Protein AF-A0A819DL14-F1 (afdb_monomer_lite)

Organism: NCBI:txid392030

pLDDT: mean 75.18, std 25.09, range [24.92, 97.88]

Foldseek 3Di:
DKKWFDDKFFWKKKKFKDFDPDDPPVPDDDDDDDDDDDDDDDDDDDDDDDDDDDDDDDDDDDDPDDDDDDDDDDPDPPPDVDDLADVVQLVPDPRNVQRVQVVVVLPADPLQFDQVPKAAQECSSNNPPHDQWDAALNDIAGDAHNMIITGTDDDPVVCVVLVLRHHWDKWKAFAESVQVRQCSVVSDDAWQQDADPVRDGRHDDPPDDPPRRTGMTGSYVLQNQPCVRWPWDWDQGPVRGIITMTMMTIMTGHPPRIDDDADDPPCPPNARDPPDGRD

Secondary structure (DSSP, 8-state):
-EEEESSEEEEEEEEEEEE-S----TT------------------------------PPP------------------TTS--SS-HHHHHT-HHHHHHHHHHHHTT--GGGB-GGG-EE-STTTS-TTS-SEEEETTEEEE--TT-EEEEBP--HHHHHHTTHHHHSEEEEEE--HHHHHHHHHHT--PPTTPBPTTS-B-PPPTTSPTT---EEEBS-HHHHTSTTTS--EEEE-TTS-EEEEEEEEEEEE-TTSEEEE--SS--TT--SSSSS---

Sequence (279 aa):
MLYKCIICKAVKFFAQTSPTESGYCVKCQRVRSFLPDTSSASSARRTTEKSDTFEDKKLHPSNMERIRGKLGPAASSTNNIARVSNTSTLQNCDYFKLCLEFMLSVGYSKRLFNRKHNRCYCQQCYPARCKDVFIEGGTKYVIPRGWVRFGLYIDDAQAEVERIWNKWVVSYHGTSPPSAKSIIEHHQFLLPGDQCMGGHVIRIRDGHIPNKFQVYTSPTIVYSGDDIYTPAIPFRSKSGRSYKAKVALQCRQQPETFKVQAETIGAGSRRICPIIPNN

Radius of gyration: 22.01 Å; chains: 1; bounding box: 60×52×72 Å

Structure (mmCIF, N/CA/C/O backbone):
data_AF-A0A819DL14-F1
#
_entry.id   AF-A0A819DL14-F1
#
loop_
_atom_site.group_PDB
_atom_site.id
_atom_site.type_symbol
_atom_site.label_atom_id
_atom_site.label_alt_id
_atom_site.label_comp_id
_atom_site.label_asym_id
_atom_site.label_entity_id
_atom_site.label_seq_id
_atom_site.pdbx_PDB_ins_code
_atom_site.Cartn_x
_atom_site.Cartn_y
_atom_site.Cartn_z
_atom_site.occupancy
_atom_site.B_iso_or_equiv
_atom_site.auth_seq_id
_atom_site.auth_comp_id
_atom_site.auth_asym_id
_atom_site.auth_atom_id
_atom_site.pdbx_PDB_model_num
ATOM 1 N N . MET A 1 1 ? 11.945 -11.407 -0.877 1.00 75.50 1 MET A N 1
ATOM 2 C CA . MET A 1 1 ? 12.219 -10.784 -2.182 1.00 75.50 1 MET A CA 1
ATOM 3 C C . MET A 1 1 ? 11.814 -9.316 -2.172 1.00 75.50 1 MET A C 1
ATOM 5 O O . MET A 1 1 ? 10.707 -8.993 -1.721 1.00 75.50 1 MET A O 1
ATOM 9 N N . LEU A 1 2 ? 12.693 -8.450 -2.674 1.00 72.75 2 LEU A N 1
ATOM 10 C CA . LEU A 1 2 ? 12.471 -7.012 -2.820 1.00 72.75 2 LEU A CA 1
ATOM 11 C C . LEU A 1 2 ? 12.673 -6.573 -4.271 1.00 72.75 2 LEU A C 1
ATOM 13 O O . LEU A 1 2 ? 13.582 -7.049 -4.948 1.00 72.75 2 LEU A O 1
ATOM 17 N N . TYR A 1 3 ? 11.870 -5.613 -4.715 1.00 73.94 3 TYR A N 1
ATOM 18 C CA . TYR A 1 3 ? 12.065 -4.891 -5.963 1.00 73.94 3 TYR A CA 1
ATOM 19 C C . TYR A 1 3 ? 12.580 -3.498 -5.667 1.00 73.94 3 TYR A C 1
ATOM 21 O O . TYR A 1 3 ? 12.050 -2.781 -4.819 1.00 73.94 3 TYR A O 1
ATOM 29 N N . LYS A 1 4 ? 13.616 -3.123 -6.398 1.00 69.69 4 LYS A N 1
ATOM 30 C CA . LYS A 1 4 ? 14.306 -1.850 -6.286 1.00 69.69 4 LYS A CA 1
ATOM 31 C C . LYS A 1 4 ? 14.074 -1.076 -7.573 1.00 69.69 4 LYS A C 1
ATOM 33 O O . LYS A 1 4 ? 14.549 -1.512 -8.616 1.00 69.69 4 LYS A O 1
ATOM 38 N N . CYS A 1 5 ? 13.282 -0.008 -7.502 1.00 71.69 5 CYS A N 1
ATOM 39 C CA . CYS A 1 5 ? 12.575 0.551 -8.653 1.00 71.69 5 CYS A CA 1
ATOM 40 C C . CYS A 1 5 ? 12.777 2.055 -8.819 1.00 71.69 5 CYS A C 1
ATOM 42 O O . CYS A 1 5 ? 12.909 2.781 -7.830 1.00 71.69 5 CYS A O 1
ATOM 44 N N . ILE A 1 6 ? 12.734 2.492 -10.079 1.00 57.03 6 ILE A N 1
ATOM 45 C CA . ILE A 1 6 ? 12.842 3.898 -10.484 1.00 57.03 6 ILE A CA 1
ATOM 46 C C . ILE A 1 6 ? 11.465 4.461 -10.875 1.00 57.03 6 ILE A C 1
ATOM 48 O O . ILE A 1 6 ? 11.147 5.580 -10.492 1.00 57.03 6 ILE A O 1
ATOM 52 N N . ILE A 1 7 ? 10.611 3.677 -11.556 1.00 66.19 7 ILE A N 1
ATOM 53 C CA . ILE A 1 7 ? 9.267 4.121 -11.974 1.00 66.19 7 ILE A CA 1
ATOM 54 C C . ILE A 1 7 ? 8.180 3.280 -11.303 1.00 66.19 7 ILE A C 1
ATOM 56 O O . ILE A 1 7 ? 7.981 2.099 -11.595 1.00 66.19 7 ILE A O 1
ATOM 60 N N . CYS A 1 8 ? 7.456 3.914 -10.384 1.00 69.38 8 CYS A N 1
ATOM 61 C CA . CYS A 1 8 ? 6.472 3.272 -9.527 1.00 69.38 8 CYS A CA 1
ATOM 62 C C . CYS A 1 8 ? 5.251 4.182 -9.372 1.00 69.38 8 CYS A C 1
ATOM 64 O O . CYS A 1 8 ? 5.395 5.347 -9.006 1.00 69.38 8 CYS A O 1
ATOM 66 N N . LYS A 1 9 ? 4.049 3.653 -9.618 1.00 75.44 9 LYS A N 1
ATOM 67 C CA . LYS A 1 9 ? 2.790 4.376 -9.388 1.00 75.44 9 LYS A CA 1
ATOM 68 C C . LYS A 1 9 ? 2.017 3.713 -8.258 1.00 75.44 9 LYS A C 1
ATOM 70 O O . LYS A 1 9 ? 1.736 2.514 -8.320 1.00 75.44 9 LYS A O 1
ATOM 75 N N . ALA A 1 10 ? 1.662 4.478 -7.227 1.00 69.62 10 ALA A N 1
ATOM 76 C CA . ALA A 1 10 ? 0.745 4.013 -6.194 1.00 69.62 10 ALA A CA 1
ATOM 77 C C . ALA A 1 10 ? -0.658 3.933 -6.799 1.00 69.62 10 ALA A C 1
ATOM 79 O O . ALA A 1 10 ? -1.175 4.912 -7.325 1.00 69.62 10 ALA A O 1
ATOM 80 N N . VAL A 1 11 ? -1.267 2.751 -6.751 1.00 77.88 11 VAL A N 1
ATOM 81 C CA . VAL A 1 11 ? -2.553 2.500 -7.419 1.00 77.88 11 VAL A CA 1
ATOM 82 C C . VAL A 1 11 ? -3.669 2.154 -6.445 1.00 77.88 11 VAL A C 1
ATOM 84 O O . VAL A 1 11 ? -4.845 2.343 -6.751 1.00 77.88 11 VAL A O 1
ATOM 87 N N . LYS A 1 12 ? -3.325 1.639 -5.260 1.00 84.81 12 LYS A N 1
ATOM 88 C CA . LYS A 1 12 ? -4.272 1.436 -4.161 1.00 84.81 12 LYS A CA 1
ATOM 89 C C . LYS A 1 12 ? -3.619 1.732 -2.819 1.00 84.81 12 LYS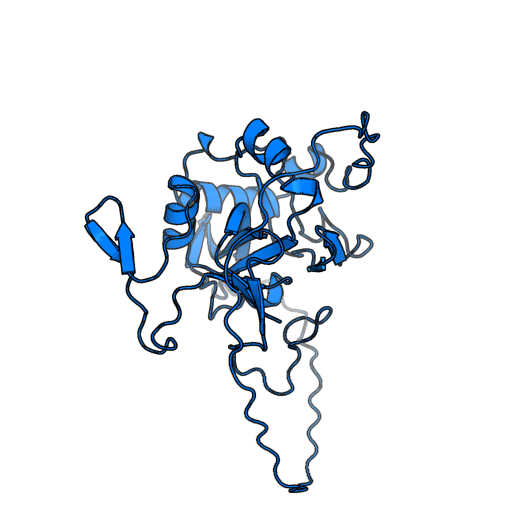 A C 1
ATOM 91 O O . LYS A 1 12 ? -2.438 1.459 -2.617 1.00 84.81 12 LYS A O 1
ATOM 96 N N . PHE A 1 13 ? -4.449 2.168 -1.886 1.00 87.75 13 PHE A N 1
ATOM 97 C CA . PHE A 1 13 ? -4.133 2.302 -0.473 1.00 87.75 13 PHE A CA 1
ATOM 98 C C . PHE A 1 13 ? -4.635 1.070 0.287 1.00 87.75 13 PHE A C 1
ATOM 100 O O . PHE A 1 13 ? -5.737 0.583 0.025 1.00 87.75 13 PHE A O 1
ATOM 107 N N . PHE A 1 14 ? -3.842 0.558 1.219 1.00 87.50 14 PHE A N 1
ATOM 108 C CA . PHE A 1 14 ? -4.215 -0.540 2.098 1.00 87.50 14 PHE A CA 1
ATOM 109 C C . PHE A 1 14 ? -4.201 -0.084 3.547 1.00 87.50 14 PHE A C 1
ATOM 111 O O . PHE A 1 14 ? -3.247 0.556 3.970 1.00 87.50 14 PHE A O 1
ATOM 118 N N . ALA A 1 15 ? -5.230 -0.465 4.299 1.00 84.56 15 ALA A N 1
ATOM 119 C CA . ALA A 1 15 ? -5.283 -0.298 5.742 1.00 84.56 15 ALA A CA 1
ATOM 120 C C . ALA A 1 15 ? -5.502 -1.644 6.433 1.00 84.56 15 ALA A C 1
ATOM 122 O O . ALA A 1 15 ? -6.216 -2.510 5.919 1.00 84.56 15 ALA A O 1
ATOM 123 N N . GLN A 1 16 ? -4.909 -1.793 7.608 1.00 93.94 16 GLN A N 1
ATOM 124 C CA . GLN A 1 16 ? -5.142 -2.909 8.513 1.00 93.94 16 GLN A CA 1
ATOM 125 C C . GLN A 1 16 ? -5.292 -2.352 9.921 1.00 93.94 16 GLN A C 1
ATOM 127 O O . GLN A 1 16 ? -4.496 -1.519 10.339 1.00 93.94 16 GLN A O 1
ATOM 132 N N . THR A 1 17 ? -6.293 -2.822 10.654 1.00 91.50 17 THR A N 1
ATOM 133 C CA . THR A 1 17 ? -6.472 -2.511 12.075 1.00 91.50 17 THR A CA 1
ATOM 134 C C . THR A 1 17 ? -6.429 -3.789 12.905 1.00 91.50 17 THR A C 1
ATOM 136 O O . THR A 1 17 ? -6.983 -4.808 12.484 1.00 91.50 17 THR A O 1
ATOM 139 N N . SER A 1 18 ? -5.845 -3.726 14.095 1.00 91.12 18 SER A N 1
ATOM 140 C CA . SER A 1 18 ? -5.877 -4.780 15.115 1.00 91.12 18 SER A CA 1
ATOM 141 C C . SER A 1 18 ? -6.190 -4.164 16.482 1.00 91.12 18 SER A C 1
ATOM 143 O O . SER A 1 18 ? -5.823 -3.013 16.705 1.00 91.12 18 SER A O 1
ATOM 145 N N . PRO A 1 19 ? -6.868 -4.855 17.410 1.00 90.31 19 PRO A N 1
ATOM 146 C CA . PRO A 1 19 ? -7.085 -4.327 18.760 1.00 90.31 19 PRO A CA 1
ATOM 147 C C . PRO A 1 19 ? -5.762 -3.951 19.449 1.00 90.31 19 PRO A C 1
ATOM 149 O O . PRO A 1 19 ? -4.740 -4.600 19.222 1.00 90.31 19 PRO A O 1
ATOM 152 N N . THR A 1 20 ? -5.760 -2.911 20.288 1.00 82.88 20 THR A N 1
ATOM 153 C CA . THR A 1 20 ? -4.656 -2.706 21.239 1.00 82.88 20 THR A CA 1
ATOM 154 C C . THR A 1 20 ? -4.785 -3.736 22.353 1.00 82.88 20 THR A C 1
ATOM 156 O O . THR A 1 20 ? -5.855 -3.851 22.949 1.00 82.88 20 THR A O 1
ATOM 159 N N . GLU A 1 21 ? -3.714 -4.464 22.664 1.00 68.75 21 GLU A N 1
ATOM 160 C CA . GLU A 1 21 ? -3.624 -5.255 23.895 1.00 68.75 21 GLU A CA 1
ATOM 161 C C . GLU A 1 21 ? -3.585 -4.311 25.110 1.00 68.75 21 GLU A C 1
ATOM 163 O O . GLU A 1 21 ? -2.539 -4.020 25.675 1.00 68.75 21 GLU A O 1
ATOM 168 N N . SER A 1 22 ? -4.737 -3.758 25.476 1.00 47.94 22 SER A N 1
ATOM 169 C CA . SER A 1 22 ? -5.005 -3.180 26.791 1.00 47.94 22 SER A CA 1
ATOM 170 C C . SER A 1 22 ? -6.516 -3.138 27.000 1.00 47.94 22 SER A C 1
ATOM 172 O O . SER A 1 22 ? -7.244 -2.265 26.531 1.00 47.94 22 SER A O 1
ATOM 174 N N . GLY A 1 23 ? -6.993 -4.185 27.664 1.00 39.25 23 GLY A N 1
ATOM 175 C CA . GLY A 1 23 ? -8.399 -4.404 27.951 1.00 39.25 23 GLY A CA 1
ATOM 176 C C . GLY A 1 23 ? -8.669 -5.885 28.109 1.00 39.25 23 GLY A C 1
ATOM 177 O O . GLY A 1 23 ? -9.375 -6.474 27.295 1.00 39.25 23 GLY A O 1
ATOM 178 N N . TYR A 1 24 ? -8.095 -6.484 29.155 1.00 36.34 24 TYR A N 1
ATOM 179 C CA . TYR A 1 24 ? -8.658 -7.688 29.751 1.00 36.34 24 TYR A CA 1
ATOM 180 C C . TYR A 1 24 ? -10.167 -7.466 29.920 1.00 36.34 24 TYR A C 1
ATOM 182 O O . TYR A 1 24 ? -10.613 -6.760 30.821 1.00 36.34 24 TYR A O 1
ATOM 190 N N . CYS A 1 25 ? -10.972 -8.046 29.034 1.00 34.81 25 CYS A N 1
ATOM 191 C CA . CYS A 1 25 ? -12.363 -8.292 29.349 1.00 34.81 25 CYS A CA 1
ATOM 192 C C . CYS A 1 25 ? -12.352 -9.463 30.333 1.00 34.81 25 CYS A C 1
ATOM 194 O O . CYS A 1 25 ? -12.051 -10.590 29.946 1.00 34.81 25 CYS A O 1
ATOM 196 N N . VAL A 1 26 ? -12.680 -9.205 31.601 1.00 38.16 26 VAL A N 1
ATOM 197 C CA . VAL A 1 26 ? -12.720 -10.189 32.706 1.00 38.16 26 VAL A CA 1
ATOM 198 C C . VAL A 1 26 ? -13.733 -11.336 32.456 1.00 38.16 26 VAL A C 1
ATOM 200 O O . VAL A 1 26 ? -13.928 -12.193 33.307 1.00 38.16 26 VAL A O 1
ATOM 203 N N . LYS A 1 27 ? -14.378 -11.415 31.282 1.00 34.50 27 LYS A N 1
ATOM 204 C CA . LYS A 1 27 ? -15.430 -12.399 30.976 1.00 34.50 27 LYS A CA 1
ATOM 205 C C . LYS A 1 27 ? -15.127 -13.432 29.886 1.00 34.50 27 LYS A C 1
ATOM 207 O O . LYS A 1 27 ? -15.965 -14.303 29.689 1.00 34.50 27 LYS A O 1
ATOM 212 N N . CYS A 1 28 ? -13.967 -13.423 29.228 1.00 32.53 28 CYS A N 1
ATOM 213 C CA . CYS A 1 28 ? -13.660 -14.441 28.208 1.00 32.53 28 CYS A CA 1
ATOM 214 C C . CYS A 1 28 ? -12.287 -15.087 28.426 1.00 32.53 28 CYS A C 1
ATOM 216 O O . CYS A 1 28 ? -11.299 -14.712 27.801 1.00 32.53 28 CYS A O 1
ATOM 218 N N . GLN A 1 29 ? -12.237 -16.086 29.309 1.00 32.38 29 GLN A N 1
ATOM 219 C CA . GLN A 1 29 ? -11.163 -17.081 29.318 1.00 32.38 29 GLN A CA 1
ATOM 220 C C . GLN A 1 29 ? -11.421 -18.153 28.248 1.00 32.38 29 GLN A C 1
ATOM 222 O O . GLN A 1 29 ? -12.570 -18.521 28.009 1.00 32.38 29 GLN A O 1
ATOM 227 N N . ARG A 1 30 ? -10.319 -18.730 27.740 1.00 28.16 30 ARG A N 1
ATOM 228 C CA . ARG A 1 30 ? -10.172 -19.767 26.690 1.00 28.16 30 ARG A CA 1
ATOM 229 C C . ARG A 1 30 ? -10.058 -19.115 25.304 1.00 28.16 30 ARG A C 1
ATOM 231 O O . ARG A 1 30 ? -10.992 -18.496 24.828 1.00 28.16 30 ARG A O 1
ATOM 238 N N . VAL A 1 31 ? -8.911 -19.162 24.627 1.00 30.03 31 VAL A N 1
ATOM 239 C CA . VAL A 1 31 ? -8.148 -20.369 24.276 1.00 30.03 31 VAL A CA 1
ATOM 240 C C . VAL A 1 31 ? -6.640 -20.077 24.261 1.00 30.03 31 VAL A C 1
ATOM 242 O O . VAL A 1 31 ? -6.202 -19.021 23.814 1.00 30.03 31 VAL A O 1
ATOM 245 N N . ARG A 1 32 ? -5.870 -21.038 24.783 1.00 28.30 32 ARG A N 1
ATOM 246 C CA . ARG A 1 32 ? -4.407 -21.045 24.878 1.00 28.30 32 ARG A CA 1
ATOM 247 C C . ARG A 1 32 ? -3.729 -21.071 23.505 1.00 28.30 32 ARG A C 1
ATOM 249 O O . ARG A 1 32 ? -4.202 -21.710 22.568 1.00 28.30 32 ARG A O 1
ATOM 256 N N . SER A 1 33 ? -2.577 -20.414 23.473 1.00 29.34 33 SER A N 1
ATOM 257 C CA . SER A 1 33 ? -1.499 -20.536 22.501 1.00 29.34 33 SER A CA 1
ATOM 258 C C . SER A 1 33 ? -1.074 -21.991 22.283 1.00 29.34 33 SER A C 1
ATOM 260 O O . SER A 1 33 ? -0.900 -22.748 23.234 1.00 29.34 33 SER A O 1
ATOM 262 N N . PHE A 1 34 ? -0.850 -22.352 21.020 1.00 27.52 34 PHE A N 1
ATOM 263 C CA . PHE A 1 34 ? -0.108 -23.548 20.629 1.00 27.52 34 PHE A CA 1
ATOM 264 C C . PHE A 1 34 ? 0.981 -23.131 19.638 1.00 27.52 34 PHE A C 1
ATOM 266 O O . PHE A 1 34 ? 0.720 -22.926 18.455 1.00 27.52 34 PHE A O 1
ATOM 273 N N . LEU A 1 35 ? 2.202 -22.992 20.145 1.00 26.75 35 LEU A N 1
ATOM 274 C CA . LEU A 1 35 ? 3.431 -23.164 19.379 1.00 26.75 35 LEU A CA 1
ATOM 275 C C . LEU A 1 35 ? 4.218 -24.266 20.095 1.00 26.75 35 LEU A C 1
ATOM 277 O O . LEU A 1 35 ? 4.372 -24.162 21.313 1.00 26.75 35 LEU A O 1
ATOM 281 N N . PRO A 1 36 ? 4.694 -25.309 19.401 1.00 29.38 36 PRO A N 1
ATOM 282 C CA . PRO A 1 36 ? 5.733 -26.163 19.939 1.00 29.38 36 PRO A CA 1
ATOM 283 C C . PRO A 1 36 ? 7.114 -25.633 19.541 1.00 29.38 36 PRO A C 1
ATOM 285 O O . PRO A 1 36 ? 7.407 -25.421 18.362 1.00 29.38 36 PRO A O 1
ATOM 288 N N . ASP A 1 37 ? 7.944 -25.449 20.565 1.00 26.20 37 ASP A N 1
ATOM 289 C CA . ASP A 1 37 ? 9.399 -25.391 20.485 1.00 26.20 37 ASP A CA 1
ATOM 290 C C . ASP A 1 37 ? 9.958 -26.734 20.013 1.00 26.20 37 ASP A C 1
ATOM 292 O O . ASP A 1 37 ? 9.552 -27.774 20.526 1.00 26.20 37 ASP A O 1
ATOM 296 N N . THR A 1 38 ? 10.976 -26.708 19.150 1.00 31.14 38 THR A N 1
ATOM 297 C CA . THR A 1 38 ? 12.063 -27.697 19.203 1.00 31.14 38 THR A CA 1
ATOM 298 C C . THR A 1 38 ? 13.367 -27.079 18.713 1.00 31.14 38 THR A C 1
ATOM 300 O O . THR A 1 38 ? 13.486 -26.639 17.568 1.00 31.14 38 THR A O 1
ATOM 303 N N . SER A 1 39 ? 14.344 -27.086 19.609 1.00 26.81 39 SER A N 1
ATOM 304 C CA . SER A 1 39 ? 15.768 -26.881 19.393 1.00 26.81 39 SER A CA 1
ATOM 305 C C . SER A 1 39 ? 16.436 -28.163 18.877 1.00 26.81 39 SER A C 1
ATOM 307 O O . SER A 1 39 ? 16.074 -29.257 19.297 1.00 26.81 39 SER A O 1
ATOM 309 N N . SER A 1 40 ? 17.466 -28.031 18.035 1.00 29.98 40 SER A N 1
ATOM 310 C CA . SER A 1 40 ? 18.666 -28.886 18.080 1.00 29.98 40 SER A CA 1
ATOM 311 C C . SER A 1 40 ? 19.764 -28.352 17.156 1.00 29.98 40 SER A C 1
ATOM 313 O O . SER A 1 40 ? 19.497 -27.753 16.118 1.00 29.98 40 SER A O 1
ATOM 315 N N . ALA A 1 41 ? 21.001 -28.561 17.591 1.00 24.92 41 ALA A N 1
ATOM 316 C CA . ALA A 1 41 ? 22.220 -27.887 17.182 1.00 24.92 41 ALA A CA 1
ATOM 317 C C . ALA A 1 41 ? 23.013 -28.559 16.040 1.00 24.92 41 ALA A C 1
ATOM 319 O O . ALA A 1 41 ? 22.826 -29.726 15.717 1.00 24.92 41 ALA A O 1
ATOM 320 N N . SER A 1 42 ? 24.029 -27.806 15.593 1.00 26.27 42 SER A N 1
ATOM 321 C CA . SER A 1 42 ? 25.325 -28.226 15.025 1.00 26.27 42 SER A CA 1
ATOM 322 C C . SER A 1 42 ? 25.381 -28.712 13.567 1.00 26.27 42 SER A C 1
ATOM 324 O O . SER A 1 42 ? 24.842 -29.744 13.200 1.00 26.27 42 SER A O 1
ATOM 326 N N . SER A 1 43 ? 26.147 -28.022 12.717 1.00 27.58 43 SER A N 1
ATOM 327 C CA . SER A 1 43 ? 27.588 -28.272 12.544 1.00 27.58 43 SER A CA 1
ATOM 328 C C . SER A 1 43 ? 28.149 -27.394 11.417 1.00 27.58 43 SER A C 1
ATOM 330 O O . SER A 1 43 ? 27.509 -27.168 10.392 1.00 27.58 43 SER A O 1
ATOM 332 N N . ALA A 1 44 ? 29.351 -26.871 11.636 1.00 26.27 44 ALA A N 1
ATOM 333 C CA . ALA A 1 44 ? 30.075 -26.001 10.725 1.00 26.27 44 ALA A CA 1
ATOM 334 C C . ALA A 1 44 ? 30.719 -26.792 9.575 1.00 26.27 44 ALA A C 1
ATOM 336 O O . ALA A 1 44 ? 31.387 -27.796 9.814 1.00 26.27 44 ALA A O 1
ATOM 337 N N . ARG A 1 45 ? 30.644 -26.270 8.343 1.00 28.89 45 ARG A N 1
ATOM 338 C CA . ARG A 1 45 ? 31.668 -26.512 7.315 1.00 28.89 45 ARG A CA 1
ATOM 339 C C . ARG A 1 45 ? 31.967 -25.237 6.537 1.00 28.89 45 ARG A C 1
ATOM 341 O O . ARG A 1 45 ? 31.105 -24.638 5.906 1.00 28.89 45 ARG A O 1
ATOM 348 N N . ARG A 1 46 ? 33.237 -24.856 6.633 1.00 25.27 46 ARG A N 1
ATOM 349 C CA . ARG A 1 46 ? 33.941 -23.795 5.920 1.00 25.27 46 ARG A CA 1
ATOM 350 C C . ARG A 1 46 ? 34.285 -24.319 4.521 1.00 25.27 46 ARG A C 1
ATOM 352 O O . ARG A 1 46 ? 34.914 -25.366 4.432 1.00 25.27 46 ARG A O 1
ATOM 359 N N . THR A 1 47 ? 33.913 -23.605 3.462 1.00 29.64 47 THR A N 1
ATOM 360 C CA . THR A 1 47 ? 34.581 -23.694 2.152 1.00 29.64 47 THR A CA 1
ATOM 361 C C . THR A 1 47 ? 34.631 -22.312 1.507 1.00 29.64 47 THR A C 1
ATOM 363 O O . THR A 1 47 ? 33.813 -21.438 1.782 1.00 29.64 47 THR A O 1
ATOM 366 N N . THR A 1 48 ? 35.708 -22.125 0.764 1.00 26.20 48 THR A N 1
ATOM 367 C CA . THR A 1 48 ? 36.364 -20.899 0.322 1.00 26.20 48 THR A CA 1
ATOM 368 C C . THR A 1 48 ? 35.850 -20.384 -1.024 1.00 26.20 48 THR A C 1
ATOM 370 O O . THR A 1 48 ? 35.448 -21.175 -1.866 1.00 26.20 48 THR A O 1
ATOM 373 N N . GLU A 1 49 ? 35.940 -19.059 -1.184 1.00 26.52 49 GLU A N 1
ATOM 374 C CA . GLU A 1 49 ? 36.276 -18.282 -2.394 1.00 26.52 49 GLU A CA 1
ATOM 375 C C . GLU A 1 49 ? 35.651 -18.645 -3.755 1.00 26.52 49 GLU A C 1
ATOM 377 O O . GLU A 1 49 ? 35.882 -19.714 -4.311 1.00 26.52 49 GLU A O 1
ATOM 382 N N . LYS A 1 50 ? 35.030 -17.639 -4.390 1.00 27.09 50 LYS A N 1
ATOM 383 C CA . LYS A 1 50 ? 35.573 -17.021 -5.615 1.00 27.09 50 LYS A CA 1
ATOM 384 C C . LYS A 1 50 ? 34.850 -15.712 -5.933 1.00 27.09 50 LYS A C 1
ATOM 386 O O . LYS A 1 50 ? 33.628 -15.653 -6.030 1.00 27.09 50 LYS A O 1
ATOM 391 N N . SER A 1 51 ? 35.645 -14.656 -6.037 1.00 26.66 51 SER A N 1
ATOM 392 C CA . SER A 1 51 ? 35.281 -13.332 -6.519 1.00 26.66 51 SER A CA 1
ATOM 393 C C . SER A 1 51 ? 35.477 -13.287 -8.031 1.00 26.66 51 SER A C 1
ATOM 395 O O . SER A 1 51 ? 36.619 -13.336 -8.480 1.00 26.66 51 SER A O 1
ATOM 397 N N . ASP A 1 52 ? 34.394 -13.143 -8.790 1.00 27.72 52 ASP A N 1
ATOM 398 C CA . ASP A 1 52 ? 34.471 -12.821 -10.213 1.00 27.72 52 ASP A CA 1
ATOM 399 C C . ASP A 1 52 ? 34.032 -11.370 -10.425 1.00 27.72 52 ASP A C 1
ATOM 401 O O . ASP A 1 52 ? 32.869 -10.990 -10.271 1.00 27.72 52 ASP A O 1
ATOM 405 N N . THR A 1 53 ? 35.025 -10.546 -10.739 1.00 27.20 53 THR A N 1
ATOM 406 C CA . THR A 1 53 ? 34.899 -9.205 -11.303 1.00 27.20 53 THR A CA 1
ATOM 407 C C . THR A 1 53 ? 34.396 -9.312 -12.740 1.00 27.20 53 THR A C 1
ATOM 409 O O . THR A 1 53 ? 34.984 -10.048 -13.530 1.00 27.20 53 THR A O 1
ATOM 412 N N . PHE A 1 54 ? 33.353 -8.561 -13.103 1.00 26.22 54 PHE A N 1
ATOM 413 C CA . PHE A 1 54 ? 32.914 -8.454 -14.495 1.00 26.22 54 PHE A CA 1
ATOM 414 C C . PHE A 1 54 ? 32.842 -6.991 -14.930 1.00 26.22 54 PHE A C 1
ATOM 416 O O . PHE A 1 54 ? 32.233 -6.155 -14.264 1.00 26.22 54 PHE A O 1
ATOM 423 N N . GLU A 1 55 ? 33.525 -6.721 -16.038 1.00 27.48 55 GLU A N 1
ATOM 424 C CA . GLU A 1 55 ? 33.739 -5.419 -16.658 1.00 27.48 55 GLU A CA 1
ATOM 425 C C . GLU A 1 55 ? 32.453 -4.824 -17.257 1.00 27.48 55 GLU A C 1
ATOM 427 O O . GLU A 1 55 ? 31.670 -5.504 -17.926 1.00 27.48 55 GLU A O 1
ATOM 432 N N . ASP A 1 56 ? 32.281 -3.514 -17.068 1.00 28.30 56 ASP A N 1
ATOM 433 C CA . ASP A 1 56 ? 31.233 -2.696 -17.680 1.00 28.30 56 ASP A CA 1
ATOM 434 C C . ASP A 1 56 ? 31.527 -2.451 -19.172 1.00 28.30 56 ASP A C 1
ATOM 436 O O . ASP A 1 56 ? 32.361 -1.619 -19.543 1.00 28.30 56 ASP A O 1
ATOM 440 N N . LYS A 1 57 ? 30.777 -3.117 -20.058 1.00 31.17 57 LYS A N 1
ATOM 441 C CA . LYS A 1 57 ? 30.669 -2.718 -21.469 1.00 31.17 57 LYS A CA 1
ATOM 442 C C . LYS A 1 57 ? 29.569 -1.666 -21.624 1.00 31.17 57 LYS A C 1
ATOM 444 O O . LYS A 1 57 ? 28.381 -1.958 -21.511 1.00 31.17 57 LYS A O 1
ATOM 449 N N . LYS A 1 58 ? 29.990 -0.432 -21.915 1.00 28.39 58 LYS A N 1
ATOM 450 C CA . LYS A 1 58 ? 29.139 0.708 -22.292 1.00 28.39 58 LYS A CA 1
ATOM 451 C C . LYS A 1 58 ? 28.346 0.389 -23.571 1.00 28.39 58 LYS A C 1
ATOM 453 O O . LYS A 1 58 ? 28.951 0.128 -24.607 1.00 28.39 58 LYS A O 1
ATOM 458 N N . LEU A 1 59 ? 27.013 0.465 -23.524 1.00 28.47 59 LEU A N 1
ATOM 459 C CA . LEU A 1 59 ? 26.171 0.534 -24.726 1.00 28.47 59 LEU A CA 1
ATOM 460 C C . LEU A 1 59 ? 25.966 1.998 -25.139 1.00 28.47 59 LEU A C 1
ATOM 462 O O . LEU A 1 59 ? 25.518 2.820 -24.341 1.00 28.47 59 LEU A O 1
ATOM 466 N N . HIS A 1 60 ? 26.285 2.294 -26.399 1.00 28.45 60 HIS A N 1
ATOM 467 C CA . HIS A 1 60 ? 26.058 3.581 -27.054 1.00 28.45 60 HIS A CA 1
ATOM 468 C C . HIS A 1 60 ? 24.661 3.607 -27.722 1.00 28.45 60 HIS A C 1
ATOM 470 O O . HIS A 1 60 ? 24.231 2.578 -28.249 1.00 28.45 60 HIS A O 1
ATOM 476 N N . PRO A 1 61 ? 23.941 4.746 -27.724 1.00 29.03 61 PRO A N 1
ATOM 477 C CA . PRO A 1 61 ? 22.570 4.833 -28.224 1.00 29.03 61 PRO A CA 1
ATOM 478 C C . PRO A 1 61 ? 22.511 5.207 -29.714 1.00 29.03 61 PRO A C 1
ATOM 480 O O . PRO A 1 61 ? 22.771 6.346 -30.089 1.00 29.03 61 PRO A O 1
ATOM 483 N N . SER A 1 62 ? 22.094 4.270 -30.564 1.00 30.64 62 SER A N 1
ATOM 484 C CA . SER A 1 62 ? 21.568 4.567 -31.904 1.00 30.64 62 SER A CA 1
ATOM 485 C C . SER A 1 62 ? 20.771 3.371 -32.417 1.00 30.64 62 SER A C 1
ATOM 487 O O . SER A 1 62 ? 21.372 2.376 -32.806 1.00 30.64 62 SER A O 1
ATOM 489 N N . ASN A 1 63 ? 19.437 3.446 -32.346 1.00 30.70 63 ASN A N 1
ATOM 490 C CA . ASN A 1 63 ? 18.475 2.772 -33.237 1.00 30.70 63 ASN A CA 1
ATOM 491 C C . ASN A 1 63 ? 17.053 2.984 -32.693 1.00 30.70 63 ASN A C 1
ATOM 493 O O . ASN A 1 63 ? 16.414 2.082 -32.158 1.00 30.70 63 ASN A O 1
ATOM 497 N N . MET A 1 64 ? 16.565 4.216 -32.818 1.00 32.09 64 MET A N 1
ATOM 498 C CA . MET A 1 64 ? 15.163 4.581 -32.610 1.00 32.09 64 MET A CA 1
ATOM 499 C C . MET A 1 64 ? 14.625 5.128 -33.929 1.00 32.09 64 MET A C 1
ATOM 501 O O . MET A 1 64 ? 14.464 6.327 -34.060 1.00 32.09 64 MET A O 1
ATOM 505 N N . GLU A 1 65 ? 14.402 4.250 -34.913 1.00 31.47 65 GLU A N 1
ATOM 506 C CA . GLU A 1 65 ? 13.397 4.453 -35.969 1.00 31.47 65 GLU A CA 1
ATOM 507 C C . GLU A 1 65 ? 13.330 3.252 -36.917 1.00 31.47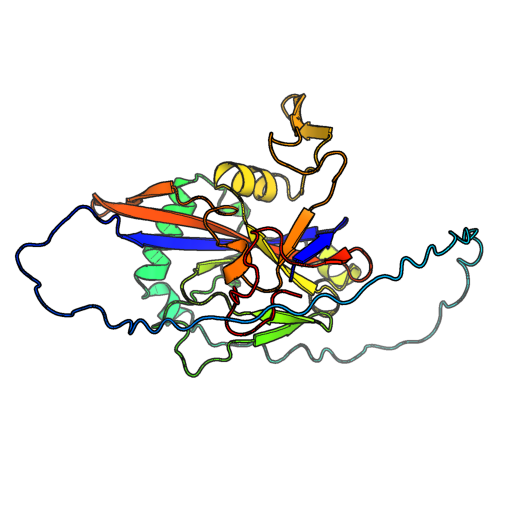 65 GLU A C 1
ATOM 509 O O . GLU A 1 65 ? 14.123 3.116 -37.843 1.00 31.47 65 GLU A O 1
ATOM 514 N N . ARG A 1 66 ? 12.357 2.369 -36.674 1.00 31.98 66 ARG A N 1
ATOM 515 C CA . ARG A 1 66 ? 11.544 1.656 -37.678 1.00 31.98 66 ARG A CA 1
ATOM 516 C C . ARG A 1 66 ? 10.775 0.555 -36.965 1.00 31.98 66 ARG A C 1
ATOM 518 O O . ARG A 1 66 ? 11.369 -0.399 -36.493 1.00 31.98 66 ARG A O 1
ATOM 525 N N . ILE A 1 67 ? 9.460 0.734 -36.880 1.00 32.59 67 ILE A N 1
ATOM 526 C CA . ILE A 1 67 ? 8.384 -0.239 -37.147 1.00 32.59 67 ILE A CA 1
ATOM 527 C C . ILE A 1 67 ? 7.090 0.499 -36.757 1.00 32.59 67 ILE A C 1
ATOM 529 O O . ILE A 1 67 ? 6.571 0.406 -35.648 1.00 32.59 67 ILE A O 1
ATOM 533 N N . ARG A 1 68 ? 6.592 1.322 -37.686 1.00 31.34 68 ARG A N 1
ATOM 534 C CA . ARG A 1 68 ? 5.176 1.700 -37.755 1.00 31.34 68 ARG A CA 1
ATOM 535 C C . ARG A 1 68 ? 4.560 0.793 -38.810 1.00 31.34 68 ARG A C 1
ATOM 537 O O . ARG A 1 68 ? 4.938 0.877 -39.973 1.00 31.34 68 ARG A O 1
ATOM 544 N N . GLY A 1 69 ? 3.627 -0.061 -38.407 1.00 28.16 69 GLY A N 1
ATOM 545 C CA . GLY A 1 69 ? 2.793 -0.802 -39.345 1.00 28.16 69 GLY A CA 1
ATOM 546 C C . GLY A 1 69 ? 2.360 -2.166 -38.830 1.00 28.16 69 GLY A C 1
ATOM 547 O O . GLY A 1 69 ? 3.176 -3.071 -38.729 1.00 28.16 69 GLY A O 1
ATOM 548 N N . LYS A 1 70 ? 1.042 -2.299 -38.639 1.00 34.00 70 LYS A N 1
ATOM 549 C CA . LYS A 1 70 ? 0.263 -3.544 -38.523 1.00 34.00 70 LYS A CA 1
ATOM 550 C C . LYS A 1 70 ? 0.298 -4.270 -37.178 1.00 34.00 70 LYS A C 1
ATOM 552 O O . LYS A 1 70 ? 0.957 -5.288 -37.048 1.00 34.00 70 LYS A O 1
ATOM 557 N N . LEU A 1 71 ? -0.572 -3.857 -36.257 1.00 30.61 71 LEU A N 1
ATOM 558 C CA . LEU A 1 71 ? -1.320 -4.800 -35.417 1.00 30.61 71 LEU A CA 1
ATOM 559 C C . LEU A 1 71 ? -2.745 -4.254 -35.240 1.00 30.61 71 LEU A C 1
ATOM 561 O O . LEU A 1 71 ? -2.929 -3.143 -34.751 1.00 30.61 71 LEU A O 1
ATOM 565 N N . GLY A 1 72 ? -3.731 -5.019 -35.722 1.00 31.38 72 GLY A N 1
ATOM 566 C CA . GLY A 1 72 ? -5.161 -4.763 -35.531 1.00 31.38 72 GLY A CA 1
ATOM 567 C C . GLY A 1 72 ? -5.594 -4.931 -34.067 1.00 31.38 72 GLY A C 1
ATOM 568 O O . GLY A 1 72 ? -4.752 -5.196 -33.205 1.00 31.38 72 GLY A O 1
ATOM 569 N N . PRO A 1 73 ? -6.892 -4.770 -33.756 1.00 31.75 73 PRO A N 1
ATOM 570 C CA . PRO A 1 73 ? -7.365 -4.764 -32.379 1.00 31.75 73 PRO A CA 1
ATOM 571 C C . PRO A 1 73 ? -7.179 -6.153 -31.761 1.00 31.75 73 PRO A C 1
ATOM 573 O O . PRO A 1 73 ? -7.899 -7.099 -32.076 1.00 31.75 73 PRO A O 1
ATOM 576 N N . ALA A 1 74 ? -6.190 -6.283 -30.876 1.00 33.78 74 ALA A N 1
ATOM 577 C CA . ALA A 1 74 ? -6.045 -7.461 -30.041 1.00 33.78 74 ALA A CA 1
ATOM 578 C C . ALA A 1 74 ? -7.224 -7.495 -29.062 1.00 33.78 74 ALA A C 1
ATOM 580 O O . ALA A 1 74 ? -7.387 -6.602 -28.229 1.00 33.78 74 ALA A O 1
ATOM 581 N N . ALA A 1 75 ? -8.059 -8.522 -29.203 1.00 29.22 75 ALA A N 1
ATOM 582 C CA . ALA A 1 75 ? -9.172 -8.807 -28.318 1.00 29.22 75 ALA A CA 1
ATOM 583 C C . ALA A 1 75 ? -8.711 -8.788 -26.850 1.00 29.22 75 ALA A C 1
ATOM 585 O O . ALA A 1 75 ? -7.814 -9.524 -26.438 1.00 29.22 75 ALA A O 1
ATOM 586 N N . SER A 1 76 ? -9.337 -7.909 -26.070 1.00 33.12 76 SER A N 1
ATOM 587 C CA . SER A 1 76 ? -9.114 -7.735 -24.639 1.00 33.12 76 SER A CA 1
ATOM 588 C C . SER A 1 76 ? -9.468 -9.018 -23.881 1.00 33.12 76 SER A C 1
ATOM 590 O O . SER A 1 76 ? -10.638 -9.334 -23.675 1.00 33.12 76 SER A O 1
ATOM 592 N N . SER A 1 77 ? -8.458 -9.761 -23.426 1.00 31.75 77 SER A N 1
ATOM 593 C CA . SER A 1 77 ? -8.621 -10.927 -22.548 1.00 31.75 77 SER A CA 1
ATOM 594 C C . SER A 1 77 ? -8.617 -10.543 -21.057 1.00 31.75 77 SER A C 1
ATOM 596 O O . SER A 1 77 ? -8.081 -11.274 -20.224 1.00 31.75 77 SER A O 1
ATOM 598 N N . THR A 1 78 ? -9.187 -9.392 -20.682 1.00 35.19 78 THR A N 1
ATOM 599 C CA . THR A 1 78 ? -9.185 -8.891 -19.286 1.00 35.19 78 THR A CA 1
ATOM 600 C C . THR A 1 78 ? -10.341 -9.414 -18.418 1.00 35.19 78 THR A C 1
ATOM 602 O O . THR A 1 78 ? -10.563 -8.951 -17.298 1.00 35.19 78 THR A O 1
ATOM 605 N N . ASN A 1 79 ? -11.052 -10.450 -18.864 1.00 35.78 79 ASN A N 1
ATOM 606 C CA . ASN A 1 79 ? -12.149 -11.056 -18.112 1.00 35.78 79 ASN A CA 1
ATOM 607 C C . ASN A 1 79 ? -11.673 -12.241 -17.265 1.00 35.78 79 ASN A C 1
ATOM 609 O O . ASN A 1 79 ? -11.833 -13.374 -17.693 1.00 35.78 79 ASN A O 1
ATOM 613 N N . ASN A 1 80 ? -11.109 -11.997 -16.070 1.00 33.66 80 ASN A N 1
ATOM 614 C CA . ASN A 1 80 ? -11.129 -12.992 -14.971 1.00 33.66 80 ASN A CA 1
ATOM 615 C C . ASN A 1 80 ? -10.788 -12.476 -13.550 1.00 33.66 80 ASN A C 1
ATOM 617 O O . ASN A 1 80 ? -10.723 -13.265 -12.610 1.00 33.66 80 ASN A O 1
ATOM 621 N N . ILE A 1 81 ? -10.651 -11.161 -13.320 1.00 44.50 81 ILE A N 1
ATOM 622 C CA . ILE A 1 81 ? -10.531 -10.586 -11.952 1.00 44.50 81 ILE A CA 1
ATOM 623 C C . ILE A 1 81 ? -11.908 -10.124 -11.425 1.00 44.50 81 ILE A C 1
ATOM 625 O O . ILE A 1 81 ? -12.030 -9.289 -10.525 1.00 44.50 81 ILE A O 1
ATOM 629 N N . ALA A 1 82 ? -12.991 -10.671 -11.977 1.00 38.53 82 ALA A N 1
ATOM 630 C CA . ALA A 1 82 ? -14.346 -10.352 -11.561 1.00 38.53 82 ALA A CA 1
ATOM 631 C C . ALA A 1 82 ? -14.741 -11.118 -10.281 1.00 38.53 82 ALA A C 1
ATOM 633 O O . ALA A 1 82 ? -14.750 -12.342 -10.237 1.00 38.53 82 ALA A O 1
ATOM 634 N N . ARG A 1 83 ? -15.144 -10.336 -9.268 1.00 48.12 83 ARG A N 1
ATOM 635 C CA . ARG A 1 83 ? -16.164 -10.653 -8.245 1.00 48.12 83 ARG A CA 1
ATOM 636 C C . ARG A 1 83 ? -15.854 -11.759 -7.222 1.00 48.12 83 ARG A C 1
ATOM 638 O O . ARG A 1 83 ? -16.433 -12.831 -7.257 1.00 48.12 83 ARG A O 1
ATOM 645 N N . VAL A 1 84 ? -15.067 -11.440 -6.191 1.00 49.66 84 VAL A N 1
ATOM 646 C CA . VAL A 1 84 ? -15.181 -12.167 -4.895 1.00 49.66 84 VAL A CA 1
ATOM 647 C C . VAL A 1 84 ? -15.750 -11.280 -3.786 1.00 49.66 84 VAL A C 1
ATOM 649 O O . VAL A 1 84 ? -16.151 -11.768 -2.742 1.00 49.66 84 VAL A O 1
ATOM 652 N N . SER A 1 85 ? -15.871 -9.972 -4.008 1.00 53.12 85 SER A N 1
ATOM 653 C CA . SER A 1 85 ? -16.531 -9.081 -3.055 1.00 53.12 85 SER A CA 1
ATOM 654 C C . SER A 1 85 ? -17.810 -8.578 -3.698 1.00 53.12 85 SER A C 1
ATOM 656 O O . SER A 1 85 ? -17.767 -7.672 -4.526 1.00 53.12 85 SER A O 1
ATOM 658 N N . ASN A 1 86 ? -18.935 -9.209 -3.364 1.00 61.56 86 ASN A N 1
ATOM 659 C CA . ASN A 1 86 ? -20.239 -8.653 -3.693 1.00 61.56 86 ASN A CA 1
ATOM 660 C C . ASN A 1 86 ? -20.361 -7.303 -2.963 1.00 61.56 86 ASN A C 1
ATOM 662 O O . ASN A 1 86 ? -19.947 -7.193 -1.804 1.00 61.56 86 ASN A O 1
ATOM 666 N N . THR A 1 87 ? -20.865 -6.261 -3.627 1.00 65.81 87 THR A N 1
ATOM 667 C CA . THR A 1 87 ? -20.907 -4.894 -3.067 1.00 65.81 87 THR A CA 1
ATOM 668 C C . THR A 1 87 ? -21.656 -4.859 -1.728 1.00 65.81 87 THR A C 1
ATOM 670 O O . THR A 1 87 ? -21.250 -4.146 -0.811 1.00 65.81 87 THR A O 1
ATOM 673 N N . SER A 1 88 ? -22.679 -5.710 -1.586 1.00 71.44 88 SER A N 1
ATOM 674 C CA . SER A 1 88 ? -23.447 -5.926 -0.354 1.00 71.44 88 SER A CA 1
ATOM 675 C C . SER A 1 88 ? -22.608 -6.512 0.790 1.00 71.44 88 SER A C 1
ATOM 677 O O . SER A 1 88 ? -22.674 -6.027 1.918 1.00 71.44 88 SER A O 1
ATOM 679 N N . THR A 1 89 ? -21.755 -7.506 0.515 1.00 80.12 89 THR A N 1
ATOM 680 C CA . THR A 1 89 ? -20.858 -8.111 1.517 1.00 80.12 89 THR A CA 1
ATOM 681 C C . THR A 1 89 ? -19.869 -7.089 2.070 1.00 80.12 89 THR A C 1
ATOM 683 O O . THR A 1 89 ? -19.591 -7.081 3.266 1.00 80.12 89 THR A O 1
ATOM 686 N N . LEU A 1 90 ? -19.358 -6.197 1.217 1.00 85.81 90 LEU A N 1
ATOM 687 C CA . LEU A 1 90 ? -18.421 -5.157 1.639 1.00 85.81 90 LEU A CA 1
ATOM 688 C C . LEU A 1 90 ? -19.095 -4.103 2.528 1.00 85.81 90 LEU A C 1
ATOM 690 O O . LEU A 1 90 ? -18.523 -3.698 3.537 1.00 85.81 90 LEU A O 1
ATOM 694 N N . GLN A 1 91 ? -20.310 -3.679 2.167 1.00 84.00 91 GLN A N 1
ATOM 695 C CA . GLN A 1 91 ? -21.087 -2.698 2.934 1.00 84.00 91 GLN A CA 1
ATOM 696 C C . GLN A 1 91 ? -21.456 -3.210 4.333 1.00 84.00 91 GLN A C 1
ATOM 698 O O . GLN A 1 91 ? -21.469 -2.429 5.284 1.00 84.00 91 GLN A O 1
ATOM 703 N N . ASN A 1 92 ? -21.671 -4.519 4.476 1.00 92.25 92 ASN A N 1
ATOM 704 C CA . ASN A 1 92 ? -22.032 -5.152 5.746 1.00 92.25 92 ASN A CA 1
ATOM 705 C C . ASN A 1 92 ? -20.827 -5.651 6.564 1.00 92.25 92 ASN A C 1
ATOM 707 O O . ASN A 1 92 ? -21.013 -6.182 7.652 1.00 92.25 92 ASN A O 1
ATOM 711 N N . CYS A 1 93 ? -19.595 -5.471 6.080 1.00 95.69 93 CYS A N 1
ATOM 712 C CA . CYS A 1 93 ? -18.388 -5.934 6.762 1.00 95.69 93 CYS A CA 1
ATOM 713 C C . CYS A 1 93 ? -17.895 -4.913 7.797 1.00 95.69 93 CYS A C 1
ATOM 715 O O . CYS A 1 93 ? -17.415 -3.834 7.441 1.00 95.69 93 CYS A O 1
ATOM 717 N N . ASP A 1 94 ? -17.939 -5.264 9.082 1.00 96.19 94 ASP A N 1
ATOM 718 C CA . ASP A 1 94 ? -17.501 -4.363 10.158 1.00 96.19 94 ASP A CA 1
ATOM 719 C C . ASP A 1 94 ? -16.002 -4.068 10.106 1.00 96.19 94 ASP A C 1
ATOM 721 O O . ASP A 1 94 ? -15.585 -2.937 10.352 1.00 96.19 94 ASP A O 1
ATOM 725 N N . TYR A 1 95 ? -15.191 -5.038 9.674 1.00 97.38 95 TYR A N 1
ATOM 726 C CA . TYR A 1 95 ? -13.762 -4.815 9.462 1.00 97.38 95 TYR A CA 1
ATOM 727 C C . TYR A 1 95 ? -13.494 -3.775 8.365 1.00 97.38 95 TYR A C 1
ATOM 729 O O . TYR A 1 95 ? -12.623 -2.915 8.505 1.00 97.38 95 TYR A O 1
ATOM 737 N N . PHE A 1 96 ? -14.275 -3.818 7.280 1.00 96.88 96 PHE A N 1
ATOM 738 C CA . PHE A 1 96 ? -14.203 -2.815 6.222 1.00 96.88 96 PHE A CA 1
ATOM 739 C C . PHE A 1 96 ? -14.591 -1.430 6.742 1.00 96.88 96 PHE A C 1
ATOM 741 O O . PHE A 1 96 ? -13.862 -0.470 6.492 1.00 96.88 96 PHE A O 1
ATOM 748 N N . LYS A 1 97 ? -15.702 -1.326 7.483 1.00 96.38 97 LYS A N 1
ATOM 749 C CA . LYS A 1 97 ? -16.160 -0.060 8.079 1.00 96.38 97 LYS A CA 1
ATOM 750 C C . LYS A 1 97 ? -15.110 0.524 9.026 1.00 96.38 97 LYS A C 1
ATOM 752 O O . LYS A 1 97 ? -14.832 1.715 8.936 1.00 96.38 97 LYS A O 1
ATOM 757 N N . LEU A 1 98 ? -14.483 -0.309 9.859 1.00 97.50 98 LEU A N 1
ATOM 758 C CA . LEU A 1 98 ? -13.428 0.103 10.786 1.00 97.50 98 LEU A CA 1
ATOM 759 C C . LEU A 1 98 ? -12.189 0.639 10.051 1.00 97.50 98 LEU A C 1
ATOM 761 O O . LEU A 1 98 ? -11.697 1.720 10.366 1.00 97.50 98 LEU A O 1
ATOM 765 N N . CYS A 1 99 ? -11.717 -0.070 9.022 1.00 97.06 99 CYS A N 1
ATOM 766 C CA . CYS A 1 99 ? -10.594 0.399 8.205 1.00 97.06 99 CYS A CA 1
ATOM 767 C C . CYS A 1 99 ? -10.938 1.669 7.410 1.00 97.06 99 CYS A C 1
ATOM 769 O O . CYS A 1 99 ? -10.076 2.522 7.205 1.00 97.06 99 CYS A O 1
ATOM 771 N N . LEU A 1 100 ? -12.186 1.805 6.949 1.00 95.06 100 LEU A N 1
ATOM 772 C CA . LEU A 1 100 ? -12.665 3.009 6.268 1.00 95.06 100 LEU A CA 1
ATOM 773 C C . LEU A 1 100 ? -12.688 4.198 7.229 1.00 95.06 100 LEU A C 1
ATOM 775 O O . LEU A 1 100 ? -12.307 5.301 6.851 1.00 95.06 100 LEU A O 1
ATOM 779 N N . GLU A 1 101 ? -13.110 3.976 8.468 1.00 95.69 101 GLU A N 1
ATOM 780 C CA . GLU A 1 101 ? -13.093 4.995 9.507 1.00 95.69 101 GLU A CA 1
ATOM 781 C C . GLU A 1 101 ? -11.671 5.484 9.796 1.00 95.69 101 GLU A C 1
ATOM 783 O O . GLU A 1 101 ? -11.429 6.691 9.795 1.00 95.69 101 GLU A O 1
ATOM 788 N N . PHE A 1 102 ? -10.724 4.554 9.940 1.00 95.75 102 PHE A N 1
ATOM 789 C CA . PHE A 1 102 ? -9.312 4.885 10.083 1.00 95.75 102 PHE A CA 1
ATOM 790 C C . PHE A 1 102 ? -8.793 5.695 8.890 1.00 95.75 102 PHE A C 1
ATOM 792 O O . PHE A 1 102 ? -8.218 6.764 9.088 1.00 95.75 102 PHE A O 1
ATOM 799 N N . MET A 1 103 ? -9.053 5.247 7.655 1.00 93.88 103 MET A N 1
ATOM 800 C CA . MET A 1 103 ? -8.654 5.979 6.446 1.00 93.88 103 MET A CA 1
ATOM 801 C C . MET A 1 103 ? -9.188 7.416 6.474 1.00 93.88 103 MET A C 1
ATOM 803 O O . MET A 1 103 ? -8.435 8.360 6.255 1.00 93.88 103 MET A O 1
ATOM 807 N N . LEU A 1 104 ? -10.459 7.608 6.829 1.00 92.44 104 LEU A N 1
ATOM 808 C CA . LEU A 1 104 ? -11.039 8.945 6.943 1.00 92.44 104 LEU A CA 1
ATOM 809 C C . LEU A 1 104 ? -10.399 9.777 8.066 1.00 92.44 104 LEU A C 1
ATOM 811 O O . LEU A 1 104 ? -10.245 10.982 7.886 1.00 92.44 104 LEU A O 1
ATOM 815 N N . SER A 1 105 ? -9.989 9.168 9.185 1.00 92.44 105 SER A N 1
ATOM 816 C CA . SER A 1 105 ? -9.324 9.885 10.289 1.00 92.44 105 SER A CA 1
ATOM 817 C C . SER A 1 105 ? -7.923 10.402 9.949 1.00 92.44 105 SER A C 1
ATOM 819 O O . SER A 1 105 ? -7.495 11.397 10.520 1.00 92.44 105 SER A O 1
ATOM 821 N N . VAL A 1 106 ? -7.233 9.788 8.979 1.00 89.50 106 VAL A N 1
ATOM 822 C CA . VAL A 1 106 ? -5.946 10.296 8.461 1.00 89.50 106 VAL A CA 1
ATOM 823 C C . VAL A 1 106 ? -6.153 11.563 7.608 1.00 89.50 106 VAL A C 1
ATOM 825 O O . VAL A 1 106 ? -5.204 12.277 7.283 1.00 89.50 106 VAL A O 1
ATOM 828 N N . GLY A 1 107 ? -7.403 11.885 7.258 1.00 89.44 107 GLY A N 1
ATOM 829 C CA . GLY A 1 107 ? -7.760 13.137 6.599 1.00 89.44 107 GLY A CA 1
ATOM 830 C C . GLY A 1 107 ? -7.429 13.163 5.110 1.00 89.44 107 GLY A C 1
ATOM 831 O O . GLY A 1 107 ? -7.101 14.223 4.582 1.00 89.44 107 GLY A O 1
ATOM 832 N N . TYR A 1 108 ? -7.454 12.023 4.414 1.00 88.56 108 TYR A N 1
ATOM 833 C CA . TYR A 1 108 ? -7.308 12.023 2.956 1.00 88.56 108 TYR A CA 1
ATOM 834 C C . TYR A 1 108 ? -8.516 12.681 2.270 1.00 88.56 108 TYR A C 1
ATOM 836 O O . TYR A 1 108 ? -9.668 12.486 2.674 1.00 88.56 108 TYR A O 1
ATOM 844 N N . SER A 1 109 ? -8.275 13.385 1.162 1.00 89.44 109 SER A N 1
ATOM 845 C CA . SER A 1 109 ? -9.363 13.852 0.301 1.00 89.44 109 SER A CA 1
ATOM 846 C C . SER A 1 109 ? -10.104 12.667 -0.320 1.00 89.44 109 SER A C 1
ATOM 848 O O . SER A 1 109 ? -9.523 11.843 -1.027 1.00 89.44 109 SER A O 1
ATOM 850 N N . LYS A 1 110 ? -11.428 12.609 -0.126 1.00 88.62 110 LYS A N 1
ATOM 851 C CA . LYS A 1 110 ? -12.288 11.568 -0.722 1.00 88.62 110 LYS A CA 1
ATOM 852 C C . LYS A 1 110 ? -12.211 11.541 -2.253 1.00 88.62 110 LYS A C 1
ATOM 854 O O . LYS A 1 110 ? -12.489 10.503 -2.845 1.00 88.62 110 LYS A O 1
ATOM 859 N N . ARG A 1 111 ? -11.832 12.661 -2.885 1.00 91.25 111 ARG A N 1
ATOM 860 C CA . ARG A 1 111 ? -11.692 12.787 -4.346 1.00 91.25 111 ARG A CA 1
ATOM 861 C C . ARG A 1 111 ? -10.545 11.955 -4.913 1.00 91.25 111 ARG A C 1
ATOM 863 O O . ARG A 1 111 ? -10.569 11.658 -6.095 1.00 91.25 111 ARG A O 1
ATOM 870 N N . LEU A 1 112 ? -9.591 11.545 -4.080 1.00 90.31 112 LEU A N 1
ATOM 871 C CA . LEU A 1 112 ? -8.464 10.705 -4.489 1.00 90.31 112 LEU A CA 1
ATOM 8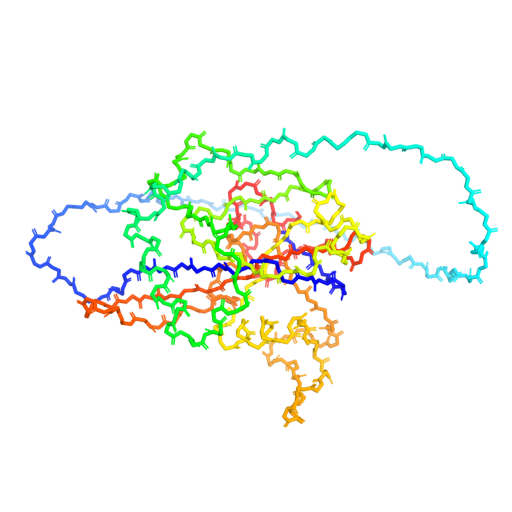72 C C . LEU A 1 112 ? -8.855 9.226 -4.610 1.00 90.31 112 LEU A C 1
ATOM 874 O O . LEU A 1 112 ? -8.076 8.431 -5.125 1.00 90.31 112 LEU A O 1
ATOM 878 N N . PHE A 1 113 ? -10.054 8.835 -4.153 1.00 92.56 113 PHE A N 1
ATOM 879 C CA . PHE A 1 113 ? -10.457 7.432 -4.064 1.00 92.56 113 PHE A CA 1
ATOM 880 C C . PHE A 1 113 ? -11.585 7.050 -5.015 1.00 92.56 113 PHE A C 1
ATOM 882 O O . PHE A 1 113 ? -12.677 7.619 -4.989 1.00 92.56 113 PHE A O 1
ATOM 889 N N . ASN A 1 114 ? -11.371 5.957 -5.741 1.00 91.19 114 ASN A N 1
ATOM 890 C CA . ASN A 1 114 ? -12.382 5.305 -6.554 1.00 91.19 114 ASN A CA 1
ATOM 891 C C . ASN A 1 114 ? -12.952 4.079 -5.821 1.00 91.19 114 ASN A C 1
ATOM 893 O O . ASN A 1 114 ? -12.381 2.981 -5.815 1.00 91.19 114 ASN A O 1
ATOM 897 N N . ARG A 1 115 ? -14.142 4.261 -5.232 1.00 90.88 115 ARG A N 1
ATOM 898 C CA . ARG A 1 115 ? -14.832 3.233 -4.432 1.00 90.88 115 ARG A CA 1
ATOM 899 C C . ARG A 1 115 ? -15.146 1.955 -5.214 1.00 90.88 115 ARG A C 1
ATOM 901 O O . ARG A 1 115 ? -15.275 0.907 -4.581 1.00 90.88 115 ARG A O 1
ATOM 908 N N . LYS A 1 116 ? -15.230 2.009 -6.553 1.00 89.19 116 LYS A N 1
ATOM 909 C CA . LYS A 1 116 ? -15.477 0.828 -7.406 1.00 89.19 116 LYS A CA 1
ATOM 910 C C . LYS A 1 116 ? -14.376 -0.226 -7.266 1.00 89.19 116 LYS A C 1
ATOM 912 O O . LYS A 1 116 ? -14.629 -1.408 -7.478 1.00 89.19 116 LYS A O 1
ATOM 917 N N . HIS A 1 117 ? -13.169 0.182 -6.872 1.00 90.44 117 HIS A N 1
ATOM 918 C CA . HIS A 1 117 ? -12.026 -0.718 -6.714 1.00 90.44 117 HIS A CA 1
ATOM 919 C C . HIS A 1 117 ? -11.729 -1.092 -5.255 1.00 90.44 117 HIS A C 1
ATOM 921 O O . HIS A 1 117 ? -10.737 -1.790 -4.996 1.00 90.44 117 HIS A O 1
ATOM 927 N N . ASN A 1 118 ? -12.578 -0.693 -4.304 1.00 94.44 118 ASN A N 1
ATOM 928 C CA . ASN A 1 118 ? -12.431 -1.095 -2.908 1.00 94.44 118 ASN A CA 1
ATOM 929 C C . ASN A 1 118 ? -12.590 -2.610 -2.750 1.00 94.44 118 ASN A C 1
ATOM 931 O O . ASN A 1 118 ? -13.353 -3.256 -3.470 1.00 94.44 118 ASN A O 1
ATOM 935 N N . ARG A 1 119 ? -11.850 -3.192 -1.806 1.00 94.56 119 ARG A N 1
ATOM 936 C CA . ARG A 1 119 ? -11.912 -4.628 -1.523 1.00 94.56 119 ARG A CA 1
ATOM 937 C C . ARG A 1 119 ? -11.499 -4.913 -0.092 1.00 94.56 119 ARG A C 1
ATOM 939 O O . ARG A 1 119 ? -10.507 -4.373 0.371 1.00 94.56 119 ARG A O 1
ATOM 946 N N . CYS A 1 120 ? -12.220 -5.787 0.593 1.00 96.69 120 CYS A N 1
ATOM 947 C CA . CYS A 1 120 ? -11.824 -6.270 1.909 1.00 96.69 120 CYS A CA 1
ATOM 948 C C . CYS A 1 120 ? -11.274 -7.691 1.777 1.00 96.69 120 CYS A C 1
ATOM 950 O O . CYS A 1 120 ? -11.886 -8.527 1.110 1.00 96.69 120 CYS A O 1
ATOM 952 N N . TYR A 1 121 ? -10.130 -7.948 2.406 1.00 96.44 121 TYR A N 1
ATOM 953 C CA . TYR A 1 121 ? -9.473 -9.252 2.428 1.00 96.44 121 TYR A CA 1
ATOM 954 C C . TYR A 1 121 ? -9.510 -9.899 3.822 1.00 96.44 121 TYR A C 1
ATOM 956 O O . TYR A 1 121 ? -8.664 -10.732 4.142 1.00 96.44 121 TYR A O 1
ATOM 964 N N . CYS A 1 122 ? -10.474 -9.520 4.671 1.00 96.31 122 CYS A N 1
ATOM 965 C CA . CYS A 1 122 ? -10.756 -10.253 5.906 1.00 96.31 122 CYS A CA 1
ATOM 966 C C . CYS A 1 122 ? -11.361 -11.630 5.594 1.00 96.31 122 CYS A C 1
ATOM 968 O O . CYS A 1 122 ? -11.854 -11.864 4.490 1.00 96.31 122 CYS A O 1
ATOM 970 N N . GLN A 1 123 ? -11.404 -12.516 6.589 1.00 94.06 123 GLN A N 1
ATOM 971 C CA . GLN A 1 123 ? -11.921 -13.876 6.416 1.00 94.06 123 GLN A CA 1
ATOM 972 C C . GLN A 1 123 ? -13.375 -13.922 5.906 1.00 94.06 123 GLN A C 1
ATOM 974 O O . GLN A 1 123 ? -13.721 -14.813 5.135 1.00 94.06 123 GLN A O 1
ATOM 979 N N . GLN A 1 124 ? -14.215 -12.952 6.287 1.00 93.31 124 GLN A N 1
ATOM 980 C CA . GLN A 1 124 ? -15.609 -12.866 5.832 1.00 93.31 124 GLN A CA 1
ATOM 981 C C . GLN A 1 124 ? -15.715 -12.477 4.348 1.00 93.31 124 GLN A C 1
ATOM 983 O O . GLN A 1 124 ? -16.524 -13.038 3.614 1.00 93.31 124 GLN A O 1
ATOM 988 N N . CYS A 1 125 ? -14.908 -11.512 3.897 1.00 94.75 125 CYS A N 1
ATOM 989 C CA . CYS A 1 125 ? -14.981 -10.964 2.536 1.00 94.75 125 CYS A CA 1
ATOM 990 C C . CYS A 1 125 ? -14.096 -11.705 1.524 1.00 94.75 125 CYS A C 1
ATOM 992 O O . CYS A 1 125 ? -14.336 -11.625 0.319 1.00 94.75 125 CYS A O 1
ATOM 994 N N . TYR A 1 126 ? -13.050 -12.382 1.999 1.00 94.56 126 TYR A N 1
ATOM 995 C CA . TYR A 1 126 ? -12.095 -13.128 1.187 1.00 94.56 126 TYR A CA 1
ATOM 996 C C . TYR A 1 126 ? -11.670 -14.409 1.930 1.00 94.56 126 TYR A C 1
ATOM 998 O O . TYR A 1 126 ? -10.585 -14.467 2.517 1.00 94.56 126 TYR A O 1
ATOM 1006 N N . PRO A 1 127 ? -12.543 -15.430 1.954 1.00 94.06 127 PRO A N 1
ATOM 1007 C CA . PRO A 1 127 ? -12.339 -16.643 2.743 1.00 94.06 127 PRO A CA 1
ATOM 1008 C C . PRO A 1 127 ? -11.150 -17.481 2.257 1.00 94.06 127 PRO A C 1
ATOM 1010 O O . PRO A 1 127 ? -10.637 -17.295 1.151 1.00 94.06 127 PRO A O 1
ATOM 1013 N N . ALA A 1 128 ? -10.723 -18.441 3.081 1.00 92.56 128 ALA A N 1
ATOM 1014 C CA . ALA A 1 128 ? -9.547 -19.288 2.829 1.00 92.56 128 ALA A CA 1
ATOM 1015 C C . ALA A 1 128 ? -9.573 -20.012 1.468 1.00 92.56 128 ALA A C 1
ATOM 1017 O O . ALA A 1 128 ? -8.540 -20.142 0.828 1.00 92.56 128 ALA A O 1
ATOM 1018 N N . ARG A 1 129 ? -10.759 -20.391 0.970 1.00 94.31 129 ARG A N 1
ATOM 1019 C CA . ARG A 1 129 ? -10.932 -21.023 -0.354 1.00 94.31 129 ARG A CA 1
ATOM 1020 C C . ARG A 1 129 ? -10.518 -20.145 -1.544 1.00 94.31 129 ARG A C 1
ATOM 1022 O O . ARG A 1 129 ? -10.390 -20.639 -2.658 1.00 94.31 129 ARG A O 1
ATOM 1029 N N . CYS A 1 130 ? -10.394 -18.834 -1.355 1.00 93.75 130 CYS A N 1
ATOM 1030 C CA . CYS A 1 130 ? -9.994 -17.919 -2.419 1.00 93.75 130 CYS A CA 1
ATOM 1031 C C . CYS A 1 130 ? -8.476 -17.969 -2.635 1.00 93.75 130 CYS A C 1
ATOM 1033 O O . CYS A 1 130 ? -7.733 -18.186 -1.688 1.00 93.75 130 CYS A O 1
ATOM 1035 N N . LYS A 1 131 ? -8.011 -17.722 -3.865 1.00 95.50 131 LYS A N 1
ATOM 1036 C CA . LYS A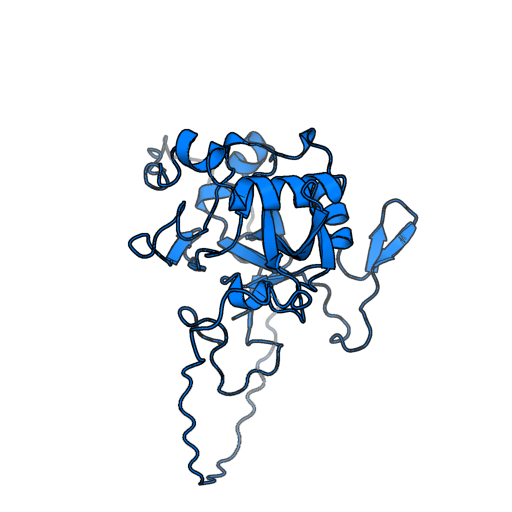 1 131 ? -6.583 -17.795 -4.224 1.00 95.50 131 LYS A CA 1
ATOM 1037 C C . LYS A 1 131 ? -5.720 -16.831 -3.404 1.00 95.50 131 LYS A C 1
ATOM 1039 O O . LYS A 1 131 ? -6.103 -15.680 -3.202 1.00 95.50 131 LYS A O 1
ATOM 1044 N N . ASP A 1 132 ? -4.523 -17.272 -3.039 1.00 95.50 132 ASP A N 1
ATOM 1045 C CA . ASP A 1 132 ? -3.535 -16.457 -2.323 1.00 95.50 132 ASP A CA 1
ATOM 1046 C C . ASP A 1 132 ? -2.516 -15.759 -3.224 1.00 95.50 132 ASP A C 1
ATOM 1048 O O . ASP A 1 132 ? -1.823 -14.845 -2.782 1.00 95.50 132 ASP A O 1
ATOM 1052 N N . VAL A 1 133 ? -2.431 -16.161 -4.491 1.00 96.06 133 VAL A N 1
ATOM 1053 C CA . VAL A 1 133 ? -1.451 -15.644 -5.450 1.00 96.06 133 VAL A CA 1
ATOM 1054 C C . VAL A 1 133 ? -2.127 -15.355 -6.774 1.00 96.06 133 VAL A C 1
ATOM 1056 O O . VAL A 1 133 ? -2.955 -16.138 -7.246 1.00 96.06 133 VAL A O 1
ATOM 1059 N N . PHE A 1 134 ? -1.730 -14.246 -7.384 1.00 95.12 134 PHE A N 1
ATOM 1060 C CA . PHE A 1 134 ? -2.048 -13.910 -8.766 1.00 95.12 134 PHE A CA 1
ATOM 1061 C C . PHE A 1 134 ? -0.764 -13.583 -9.524 1.00 95.12 134 PHE A C 1
ATOM 1063 O O . PHE A 1 134 ? 0.275 -13.318 -8.916 1.00 95.12 134 PHE A O 1
ATOM 1070 N N . ILE A 1 135 ? -0.844 -13.627 -10.852 1.00 93.94 135 ILE A N 1
ATOM 1071 C CA . ILE A 1 135 ? 0.239 -13.253 -11.759 1.00 93.94 135 ILE A CA 1
ATOM 1072 C C . ILE A 1 135 ? -0.228 -12.039 -12.552 1.00 93.94 135 ILE A C 1
ATOM 1074 O O . ILE A 1 135 ? -1.277 -12.092 -13.186 1.00 93.94 135 ILE A O 1
ATOM 1078 N N . GLU A 1 136 ? 0.549 -10.963 -12.502 1.00 91.12 136 GLU A N 1
ATOM 1079 C CA . GLU A 1 136 ? 0.279 -9.688 -13.171 1.00 91.12 136 GLU A CA 1
ATOM 1080 C C . GLU A 1 136 ? 1.602 -9.113 -13.683 1.00 91.12 136 GLU A C 1
ATOM 1082 O O . GLU A 1 136 ? 2.599 -9.126 -12.955 1.00 91.12 136 GLU A O 1
ATOM 1087 N N . GLY A 1 137 ? 1.644 -8.645 -14.935 1.00 89.38 137 GLY A N 1
ATOM 1088 C CA . GLY A 1 137 ? 2.900 -8.192 -15.549 1.00 89.38 137 GLY A CA 1
ATOM 1089 C C . GLY A 1 137 ? 3.982 -9.282 -15.564 1.00 89.38 137 GLY A C 1
ATOM 1090 O O . GLY A 1 137 ? 5.154 -9.005 -15.330 1.00 89.38 137 GLY A O 1
ATOM 1091 N N . GLY A 1 138 ? 3.577 -10.548 -15.731 1.00 89.81 138 GLY A N 1
ATOM 1092 C CA . GLY A 1 138 ? 4.474 -11.711 -15.736 1.00 89.81 138 GLY A CA 1
ATOM 1093 C C . GLY A 1 138 ? 5.015 -12.134 -14.365 1.00 89.81 138 GLY A C 1
ATOM 1094 O O . GLY A 1 138 ? 5.776 -13.093 -14.286 1.00 89.81 138 GLY A O 1
ATOM 1095 N N . THR A 1 139 ? 4.616 -11.468 -13.277 1.00 90.69 139 THR A N 1
ATOM 1096 C CA . THR A 1 139 ? 5.196 -11.686 -11.945 1.00 90.69 139 THR A CA 1
ATOM 1097 C C . THR A 1 139 ? 4.134 -12.068 -10.915 1.00 90.69 139 THR A C 1
ATOM 1099 O O . THR A 1 139 ? 3.019 -11.544 -10.923 1.00 90.69 139 THR A O 1
ATOM 1102 N N . LYS A 1 140 ? 4.476 -12.993 -10.007 1.00 94.00 140 LYS A N 1
ATOM 1103 C CA . LYS A 1 140 ? 3.608 -13.401 -8.891 1.00 94.00 140 LYS A CA 1
ATOM 1104 C C . LYS A 1 140 ? 3.544 -12.311 -7.819 1.00 94.00 140 LYS A C 1
ATOM 1106 O O . LYS A 1 140 ? 4.574 -11.758 -7.442 1.00 94.00 140 LYS A O 1
ATOM 1111 N N . TYR A 1 141 ? 2.361 -12.091 -7.254 1.00 95.31 141 TYR A N 1
ATOM 1112 C CA . TYR A 1 141 ? 2.188 -11.314 -6.026 1.00 95.31 141 TYR A CA 1
ATOM 1113 C C . TYR A 1 141 ? 1.174 -11.977 -5.088 1.00 95.31 141 TYR A C 1
ATOM 1115 O O . TYR A 1 141 ? 0.262 -12.688 -5.524 1.00 95.31 141 TYR A O 1
ATOM 1123 N N . VAL A 1 142 ? 1.350 -11.751 -3.788 1.00 96.69 142 VAL A N 1
ATOM 1124 C CA . VAL A 1 142 ? 0.537 -12.358 -2.727 1.00 96.69 142 VAL A CA 1
ATOM 1125 C C . VAL A 1 142 ? -0.647 -11.466 -2.383 1.00 96.69 142 VAL A C 1
ATOM 1127 O O . VAL A 1 142 ? -0.503 -10.258 -2.190 1.00 96.69 142 VAL A O 1
ATOM 1130 N N . ILE A 1 143 ? -1.824 -12.076 -2.268 1.00 96.38 143 ILE A N 1
ATOM 1131 C CA . ILE A 1 143 ? -3.051 -11.406 -1.855 1.00 96.38 143 ILE A CA 1
ATOM 1132 C C . ILE A 1 143 ? -2.948 -10.941 -0.395 1.00 96.38 143 ILE A C 1
ATOM 1134 O O . ILE A 1 143 ? -2.545 -11.710 0.476 1.00 96.38 143 ILE A O 1
ATOM 1138 N N . PRO A 1 144 ? -3.351 -9.696 -0.088 1.00 96.19 144 PRO A N 1
ATOM 1139 C CA . PRO A 1 144 ? -3.117 -9.100 1.217 1.00 96.19 144 PRO A CA 1
ATOM 1140 C C . PRO A 1 144 ? -4.202 -9.487 2.226 1.00 96.19 144 PRO A C 1
ATOM 1142 O O . PRO A 1 144 ? -5.016 -8.656 2.629 1.00 96.19 144 PRO A O 1
ATOM 1145 N N . ARG A 1 145 ? -4.247 -10.766 2.618 1.00 95.44 145 ARG A N 1
ATOM 1146 C CA . ARG A 1 145 ? -5.202 -11.254 3.627 1.00 95.44 145 ARG A CA 1
ATOM 1147 C C . ARG A 1 145 ? -5.098 -10.458 4.925 1.00 95.44 145 ARG A C 1
ATOM 1149 O O . ARG A 1 145 ? -4.007 -10.146 5.386 1.00 95.44 145 ARG A O 1
ATOM 1156 N N . GLY A 1 146 ? -6.251 -10.134 5.504 1.00 96.00 146 GLY A N 1
ATOM 1157 C CA . GLY A 1 146 ? -6.344 -9.308 6.707 1.00 96.00 146 GLY A CA 1
ATOM 1158 C C . GLY A 1 146 ? -6.184 -7.806 6.462 1.00 96.00 146 GLY A C 1
ATOM 1159 O O . GLY A 1 146 ? -6.105 -7.067 7.432 1.00 96.00 146 GLY A O 1
ATOM 1160 N N . TRP A 1 147 ? -6.160 -7.345 5.207 1.00 97.88 147 TRP A N 1
ATOM 1161 C CA . TRP A 1 147 ? -6.124 -5.920 4.869 1.00 97.88 147 TRP A CA 1
ATOM 1162 C C . TRP A 1 147 ? -7.385 -5.466 4.130 1.00 97.88 147 TRP A C 1
ATOM 1164 O O . TRP A 1 147 ? -8.115 -6.255 3.520 1.00 97.88 147 TRP A O 1
ATOM 1174 N N . VAL A 1 148 ? -7.626 -4.159 4.128 1.00 97.81 148 VAL A N 1
ATOM 1175 C CA . VAL A 1 148 ? -8.642 -3.503 3.304 1.00 97.81 148 VAL A CA 1
ATOM 1176 C C . VAL A 1 148 ? -7.967 -2.623 2.273 1.00 97.81 148 VAL A C 1
ATOM 1178 O O . VAL A 1 148 ? -7.153 -1.773 2.606 1.00 97.81 148 VAL A O 1
ATOM 1181 N N . ARG A 1 149 ? -8.348 -2.816 1.016 1.00 96.69 149 ARG A N 1
ATOM 1182 C CA . ARG A 1 149 ? -7.943 -2.019 -0.132 1.00 96.69 149 ARG A CA 1
ATOM 1183 C C . ARG A 1 149 ? -8.940 -0.908 -0.396 1.00 96.69 149 ARG A C 1
ATOM 1185 O O . ARG A 1 149 ? -10.128 -1.178 -0.595 1.00 96.69 149 ARG A O 1
ATOM 1192 N N . PHE A 1 150 ? -8.421 0.294 -0.552 1.00 95.50 150 PHE A N 1
ATOM 1193 C CA . PHE A 1 150 ? -9.121 1.450 -1.077 1.00 95.50 150 PHE A CA 1
ATOM 1194 C C . PHE A 1 150 ? -8.511 1.814 -2.432 1.00 95.50 150 PHE A C 1
ATOM 1196 O O . PHE A 1 150 ? -7.298 1.994 -2.551 1.00 95.50 150 PHE A O 1
ATOM 1203 N N . GLY A 1 151 ? -9.340 1.827 -3.474 1.00 93.88 151 GLY A N 1
ATOM 1204 C CA . GLY A 1 151 ? -8.886 2.165 -4.822 1.00 93.88 151 GLY A CA 1
ATOM 1205 C C . GLY A 1 151 ? -8.555 3.644 -4.928 1.00 93.88 151 GLY A C 1
ATOM 1206 O O . GLY A 1 151 ? -9.342 4.457 -4.452 1.00 93.88 151 GLY A O 1
ATOM 1207 N N . LEU A 1 152 ? -7.432 3.986 -5.556 1.00 93.56 152 LEU A N 1
ATOM 1208 C CA . LEU A 1 152 ? -7.116 5.370 -5.905 1.00 93.56 152 LEU A CA 1
ATOM 1209 C C . LEU A 1 152 ? -7.663 5.686 -7.299 1.00 93.56 152 LEU A C 1
ATOM 1211 O O . LEU A 1 152 ? -7.820 4.779 -8.122 1.00 93.56 152 LEU A O 1
ATOM 1215 N N . TYR A 1 153 ? -7.986 6.952 -7.551 1.00 91.38 153 TYR A N 1
ATOM 1216 C CA . TYR A 1 153 ? -8.195 7.420 -8.916 1.00 91.38 153 TYR A CA 1
ATOM 1217 C C . TYR A 1 153 ? -6.862 7.459 -9.652 1.00 91.38 153 TYR A C 1
ATOM 1219 O O . TYR A 1 153 ? -5.845 7.897 -9.116 1.00 91.38 153 TYR A O 1
ATOM 1227 N N . ILE A 1 154 ? -6.895 6.992 -10.891 1.00 87.31 154 ILE A N 1
ATOM 1228 C CA . ILE A 1 154 ? -5.787 7.049 -11.834 1.00 87.31 154 ILE A CA 1
ATOM 1229 C C . ILE A 1 154 ? -6.368 7.611 -13.124 1.00 87.31 154 ILE A C 1
ATOM 1231 O O . ILE A 1 154 ? -7.545 7.398 -13.409 1.00 87.31 154 ILE A O 1
ATOM 1235 N N . ASP A 1 155 ? -5.556 8.347 -13.870 1.00 88.06 155 ASP A N 1
ATOM 1236 C CA . ASP A 1 155 ? -5.901 8.741 -15.227 1.00 88.06 155 ASP A CA 1
ATOM 1237 C C . ASP A 1 155 ? -6.011 7.482 -16.105 1.00 88.06 155 ASP A C 1
ATOM 1239 O O . ASP A 1 155 ? -5.011 6.817 -16.394 1.00 88.06 155 ASP A O 1
ATOM 1243 N N . ASP A 1 156 ? -7.242 7.132 -16.487 1.00 87.06 156 ASP A N 1
ATOM 1244 C CA . ASP A 1 156 ? -7.532 5.942 -17.287 1.00 87.06 156 ASP A CA 1
ATOM 1245 C C . ASP A 1 156 ? -6.905 6.029 -18.688 1.00 87.06 156 ASP A C 1
ATOM 1247 O O . ASP A 1 156 ? -6.447 5.011 -19.211 1.00 87.06 156 ASP A O 1
ATOM 1251 N N . ALA A 1 157 ? -6.810 7.228 -19.275 1.00 89.81 157 ALA A N 1
ATOM 1252 C CA . ALA A 1 157 ? -6.190 7.416 -20.584 1.00 89.81 157 ALA A CA 1
ATOM 1253 C C . ALA A 1 157 ? -4.678 7.172 -20.506 1.00 89.81 157 ALA A C 1
ATOM 1255 O O . ALA A 1 157 ? -4.124 6.426 -21.318 1.00 89.81 157 ALA A O 1
ATOM 1256 N N . GLN A 1 158 ? -4.014 7.723 -19.484 1.00 86.75 158 GLN A N 1
ATOM 1257 C CA . GLN A 1 158 ? -2.595 7.448 -19.250 1.00 86.75 158 GLN A CA 1
ATOM 1258 C C . GLN A 1 158 ? -2.353 5.963 -18.947 1.00 86.75 158 GLN A C 1
ATOM 1260 O O . GLN A 1 158 ? -1.405 5.365 -19.466 1.00 86.75 158 GLN A O 1
ATOM 1265 N N . ALA A 1 159 ? -3.206 5.353 -18.120 1.00 89.38 159 ALA A N 1
ATOM 1266 C CA . ALA A 1 159 ? -3.079 3.948 -17.755 1.00 89.38 159 ALA A CA 1
ATOM 1267 C C . ALA A 1 159 ? -3.218 3.010 -18.962 1.00 89.38 159 ALA A C 1
ATOM 1269 O O . ALA A 1 159 ? -2.516 1.994 -19.017 1.00 89.38 159 ALA A O 1
ATOM 1270 N N . GLU A 1 160 ? -4.078 3.356 -19.921 1.00 91.06 160 GLU A N 1
ATOM 1271 C CA . GLU A 1 160 ? -4.249 2.620 -21.174 1.00 91.06 160 GLU A CA 1
ATOM 1272 C C . GLU A 1 160 ? -3.017 2.754 -22.081 1.00 91.06 160 GLU A C 1
ATOM 1274 O O . GLU A 1 160 ? -2.453 1.741 -22.503 1.00 91.06 160 GLU A O 1
ATOM 1279 N N . VAL A 1 161 ? -2.529 3.981 -22.307 1.00 92.31 161 VAL A N 1
ATOM 1280 C CA . VAL A 1 161 ? -1.338 4.245 -23.142 1.00 92.31 161 VAL A CA 1
ATOM 1281 C C . VAL A 1 161 ? -0.105 3.510 -22.608 1.00 92.31 161 VAL A C 1
ATOM 1283 O O . VAL A 1 161 ? 0.612 2.849 -23.362 1.00 92.31 161 VAL A O 1
ATOM 1286 N N . GLU A 1 162 ? 0.123 3.564 -21.296 1.00 89.19 162 GLU A N 1
ATOM 1287 C CA . GLU A 1 162 ? 1.248 2.887 -20.638 1.00 89.19 162 GLU A CA 1
ATOM 1288 C C . GLU A 1 162 ? 0.998 1.384 -20.405 1.00 89.19 162 GLU A C 1
ATOM 1290 O O . GLU A 1 162 ? 1.894 0.661 -19.944 1.00 89.19 162 GLU A O 1
ATOM 1295 N N . ARG A 1 163 ? -0.213 0.898 -20.718 1.00 91.50 163 ARG A N 1
ATOM 1296 C CA . ARG A 1 163 ? -0.687 -0.476 -20.487 1.00 91.50 163 ARG A CA 1
ATOM 1297 C C . ARG A 1 163 ? -0.476 -0.931 -19.041 1.00 91.50 163 ARG A C 1
ATOM 1299 O O . ARG A 1 163 ? -0.115 -2.086 -18.797 1.00 91.50 163 ARG A O 1
ATOM 1306 N N . ILE A 1 164 ? -0.700 -0.037 -18.076 1.00 91.00 164 ILE A N 1
ATOM 1307 C CA . ILE A 1 164 ? -0.398 -0.254 -16.651 1.00 91.00 164 ILE A CA 1
ATOM 1308 C C . ILE A 1 164 ? -1.049 -1.541 -16.142 1.00 91.00 164 ILE A C 1
ATOM 1310 O O . ILE A 1 164 ? -0.418 -2.344 -15.456 1.00 91.00 164 ILE A O 1
ATOM 1314 N N . TRP A 1 165 ? -2.312 -1.768 -16.490 1.00 89.25 165 TRP A N 1
ATOM 1315 C CA . TRP A 1 165 ? -3.070 -2.895 -15.954 1.00 89.25 165 TRP A CA 1
ATOM 1316 C C . TRP A 1 165 ? -2.636 -4.252 -16.497 1.00 89.25 165 TRP A C 1
ATOM 1318 O O . TRP A 1 165 ? -2.743 -5.234 -15.774 1.00 89.25 165 TRP A O 1
ATOM 1328 N N . ASN A 1 166 ? -2.100 -4.292 -17.717 1.00 87.62 166 ASN A N 1
ATOM 1329 C CA . ASN A 1 166 ? -1.776 -5.539 -18.412 1.00 87.62 166 ASN A CA 1
ATOM 1330 C C . ASN A 1 166 ? -0.276 -5.857 -18.382 1.00 87.62 166 ASN A C 1
ATOM 1332 O O . ASN A 1 166 ? 0.116 -7.022 -18.401 1.00 87.62 166 ASN A O 1
ATOM 1336 N N . LYS A 1 167 ? 0.572 -4.823 -18.346 1.00 93.00 167 LYS A N 1
ATOM 1337 C CA . LYS A 1 167 ? 2.025 -4.958 -18.478 1.00 93.00 167 LYS A CA 1
ATOM 1338 C C . LYS A 1 167 ? 2.764 -4.755 -17.154 1.00 93.00 167 LYS A C 1
ATOM 1340 O O . LYS A 1 167 ? 3.803 -5.376 -16.959 1.00 93.00 167 LYS A O 1
ATOM 1345 N N . TRP A 1 168 ? 2.271 -3.908 -16.249 1.00 94.62 168 TRP A N 1
ATOM 1346 C CA . TRP A 1 168 ? 3.047 -3.517 -15.069 1.00 94.62 168 TRP A CA 1
ATOM 1347 C C . TRP A 1 168 ? 2.877 -4.490 -13.904 1.00 94.62 168 TRP A C 1
ATOM 1349 O O . TRP A 1 168 ? 1.772 -4.955 -13.598 1.00 94.62 168 TRP A O 1
ATOM 1359 N N . VAL A 1 169 ? 3.987 -4.743 -13.214 1.00 94.50 169 VAL A N 1
ATOM 1360 C CA . VAL A 1 169 ? 4.066 -5.668 -12.080 1.00 94.50 169 VAL A CA 1
ATOM 1361 C C . VAL A 1 169 ? 3.351 -5.088 -10.867 1.00 94.50 169 VAL A C 1
ATOM 1363 O O . VAL A 1 169 ? 3.430 -3.889 -10.600 1.00 94.50 169 VAL A O 1
ATOM 1366 N N . VAL A 1 170 ? 2.661 -5.946 -10.116 1.00 95.25 170 VAL A N 1
ATOM 1367 C CA . VAL A 1 170 ? 2.051 -5.587 -8.831 1.00 95.25 170 VAL A CA 1
ATOM 1368 C C . VAL A 1 170 ? 3.036 -5.828 -7.693 1.00 95.25 170 VAL A C 1
ATOM 1370 O O . VAL A 1 170 ? 3.590 -6.917 -7.553 1.00 95.25 170 VAL A O 1
ATOM 1373 N N . SER A 1 171 ? 3.191 -4.832 -6.827 1.00 95.81 171 SER A N 1
ATOM 1374 C CA . SER A 1 171 ? 3.986 -4.937 -5.602 1.00 95.81 171 SER A CA 1
ATOM 1375 C C . SER A 1 171 ? 3.425 -4.054 -4.488 1.00 95.81 171 SER A C 1
ATOM 1377 O O . SER A 1 171 ? 2.441 -3.339 -4.677 1.00 95.81 171 SER A O 1
ATOM 1379 N N . TYR A 1 172 ? 4.014 -4.137 -3.301 1.00 97.12 172 TYR A N 1
ATOM 1380 C CA . TYR A 1 172 ? 3.594 -3.441 -2.092 1.00 97.12 172 TYR A CA 1
ATOM 1381 C C . TYR A 1 172 ? 4.739 -2.608 -1.534 1.00 97.12 172 TYR A C 1
ATOM 1383 O O . TYR A 1 172 ? 5.857 -3.102 -1.404 1.00 97.12 172 TYR A O 1
ATOM 1391 N N . HIS A 1 173 ? 4.450 -1.378 -1.138 1.00 95.75 173 HIS A N 1
ATOM 1392 C CA . HIS A 1 173 ? 5.366 -0.483 -0.448 1.00 95.75 173 HIS A CA 1
ATOM 1393 C C . HIS A 1 173 ? 4.849 -0.231 0.970 1.00 95.75 173 HIS A C 1
ATOM 1395 O O . HIS A 1 173 ? 3.723 0.242 1.142 1.00 95.75 173 HIS A O 1
ATOM 1401 N N . GLY A 1 174 ? 5.659 -0.583 1.966 1.00 94.38 174 GLY A N 1
ATOM 1402 C CA . GLY A 1 174 ? 5.395 -0.271 3.366 1.00 94.38 174 GLY A CA 1
ATOM 1403 C C . GLY A 1 174 ? 5.836 1.144 3.686 1.00 94.38 174 GLY A C 1
ATOM 1404 O O . GLY A 1 174 ? 6.900 1.563 3.231 1.00 94.38 174 GLY A O 1
ATOM 1405 N N . THR A 1 175 ? 5.012 1.893 4.412 1.00 93.06 175 THR A N 1
ATOM 1406 C CA . THR A 1 175 ? 5.337 3.274 4.777 1.00 93.06 175 THR A CA 1
ATOM 1407 C C . THR A 1 175 ? 4.519 3.740 5.982 1.00 93.06 175 THR A C 1
ATOM 1409 O O . THR A 1 175 ? 3.617 3.044 6.450 1.00 93.06 175 THR A O 1
ATOM 1412 N N . SER A 1 176 ? 4.813 4.934 6.498 1.00 91.50 176 SER A N 1
ATOM 1413 C CA . SER A 1 176 ? 4.031 5.539 7.579 1.00 91.50 176 SER A CA 1
ATOM 1414 C C . SER A 1 176 ? 2.756 6.216 7.044 1.00 91.50 176 SER A C 1
ATOM 1416 O O . SER A 1 176 ? 2.726 6.647 5.888 1.00 91.50 176 SER A O 1
ATOM 1418 N N . PRO A 1 177 ? 1.703 6.392 7.865 1.00 90.81 177 PRO A N 1
ATOM 1419 C CA . PRO A 1 177 ? 0.495 7.115 7.454 1.00 90.81 177 PRO A CA 1
ATOM 1420 C C . PRO A 1 177 ? 0.743 8.530 6.900 1.00 90.81 177 PRO A C 1
ATOM 1422 O O . PRO A 1 177 ? 0.197 8.834 5.835 1.00 90.81 177 PRO A O 1
ATOM 1425 N N . PRO A 1 178 ? 1.608 9.372 7.508 1.00 89.00 178 PRO A N 1
ATOM 1426 C CA . PRO A 1 178 ? 1.954 10.673 6.932 1.00 89.00 178 PRO A CA 1
ATOM 1427 C C . PRO A 1 178 ? 2.635 10.568 5.559 1.00 89.00 178 PRO A C 1
ATOM 1429 O O . PRO A 1 178 ? 2.287 11.307 4.638 1.00 89.00 178 PRO A O 1
ATOM 1432 N N . SER A 1 179 ? 3.564 9.622 5.384 1.00 88.75 179 SER A N 1
ATOM 1433 C CA . SER A 1 179 ? 4.240 9.410 4.098 1.00 88.75 179 SER A CA 1
ATOM 1434 C C . SER A 1 179 ? 3.283 8.876 3.029 1.00 88.75 179 SER A C 1
ATOM 1436 O O . SER A 1 179 ? 3.300 9.369 1.905 1.00 88.75 179 SER A O 1
ATOM 1438 N N . ALA A 1 180 ? 2.389 7.943 3.375 1.00 91.94 180 ALA A N 1
ATOM 1439 C CA . ALA A 1 180 ? 1.336 7.476 2.473 1.00 91.94 180 ALA A CA 1
ATOM 1440 C C . ALA A 1 180 ? 0.412 8.620 2.032 1.00 91.94 180 ALA A C 1
ATOM 1442 O O . ALA A 1 180 ? 0.056 8.690 0.860 1.00 91.94 180 ALA A O 1
ATOM 1443 N N . LYS A 1 181 ? 0.034 9.518 2.954 1.00 89.69 181 LYS A N 1
ATOM 1444 C CA . LYS A 1 181 ? -0.741 10.731 2.645 1.00 89.69 181 LYS A CA 1
ATOM 1445 C C . LYS A 1 181 ? -0.033 11.614 1.632 1.00 89.69 181 LYS A C 1
ATOM 1447 O O . LYS A 1 181 ? -0.623 11.894 0.595 1.00 89.69 181 LYS A O 1
ATOM 1452 N N . SER A 1 182 ? 1.236 11.933 1.870 1.00 87.56 182 SER A N 1
ATOM 1453 C CA . SER A 1 182 ? 2.032 12.718 0.923 1.00 87.56 182 SER A CA 1
ATOM 1454 C C . SER A 1 182 ? 2.102 12.063 -0.465 1.00 87.56 182 SER A C 1
ATOM 1456 O O . SER A 1 182 ? 1.774 12.709 -1.458 1.00 87.56 182 SER A O 1
ATOM 1458 N N . ILE A 1 183 ? 2.430 10.766 -0.543 1.00 90.12 183 ILE A N 1
ATOM 1459 C CA . ILE A 1 183 ? 2.538 10.039 -1.823 1.00 90.12 183 ILE A CA 1
ATOM 1460 C C . ILE A 1 183 ? 1.202 10.028 -2.577 1.00 90.12 183 ILE A C 1
ATOM 1462 O O . ILE A 1 183 ? 1.175 10.219 -3.790 1.00 90.12 183 ILE A O 1
ATOM 1466 N N . ILE A 1 184 ? 0.089 9.800 -1.873 1.00 90.94 184 ILE A N 1
ATOM 1467 C CA . ILE A 1 184 ? -1.243 9.730 -2.486 1.00 90.94 184 ILE A CA 1
ATOM 1468 C C . ILE A 1 184 ? -1.721 11.108 -2.945 1.00 90.94 184 ILE A C 1
ATOM 1470 O O . ILE A 1 184 ? -2.313 11.199 -4.009 1.00 90.94 184 ILE A O 1
ATOM 1474 N N . GLU A 1 185 ? -1.483 12.171 -2.178 1.00 88.12 185 GLU A N 1
ATOM 1475 C CA . GLU A 1 185 ? -1.942 13.522 -2.534 1.00 88.12 185 GLU A CA 1
ATOM 1476 C C . GLU A 1 185 ? -1.171 14.115 -3.714 1.00 88.12 185 GLU A C 1
ATOM 1478 O O . GLU A 1 185 ? -1.756 14.840 -4.514 1.00 88.12 185 GLU A O 1
ATOM 1483 N N . HIS A 1 186 ? 0.106 13.759 -3.859 1.00 85.06 186 HIS A N 1
ATOM 1484 C CA . HIS A 1 186 ? 0.966 14.266 -4.931 1.00 85.06 186 HIS A CA 1
ATOM 1485 C C . HIS A 1 186 ? 1.154 13.270 -6.082 1.00 85.06 186 HIS A C 1
ATOM 1487 O O . HIS A 1 186 ? 1.827 13.585 -7.056 1.00 85.06 186 HIS A O 1
ATOM 1493 N N . HIS A 1 187 ? 0.584 12.062 -5.980 1.00 83.56 187 HIS A N 1
ATOM 1494 C CA . HIS A 1 187 ? 0.715 10.987 -6.973 1.00 83.56 187 HIS A CA 1
ATOM 1495 C C . HIS A 1 187 ? 2.180 10.632 -7.310 1.00 83.56 187 HIS A C 1
ATOM 1497 O O . HIS A 1 187 ? 2.471 10.111 -8.388 1.00 83.56 187 HIS A O 1
ATOM 1503 N N . GLN A 1 188 ? 3.110 10.880 -6.382 1.00 83.81 188 GLN A N 1
ATOM 1504 C CA . GLN A 1 188 ? 4.545 10.799 -6.634 1.00 83.81 188 GLN A CA 1
ATOM 1505 C C . GLN A 1 188 ? 5.282 10.108 -5.488 1.00 83.81 188 GLN A C 1
ATOM 1507 O O . GLN A 1 188 ? 5.056 10.380 -4.308 1.00 83.81 188 GLN A O 1
ATOM 1512 N N . PHE A 1 189 ? 6.211 9.226 -5.853 1.00 84.88 189 PHE A N 1
ATOM 1513 C CA . PHE A 1 189 ? 7.252 8.764 -4.946 1.00 84.88 189 PHE A CA 1
ATOM 1514 C C . PHE A 1 189 ? 8.415 9.744 -5.011 1.00 84.88 189 PHE A C 1
ATOM 1516 O O . PHE A 1 189 ? 9.138 9.764 -6.003 1.00 84.88 189 PHE A O 1
ATOM 1523 N N . LEU A 1 190 ? 8.580 10.540 -3.959 1.00 81.12 190 LEU A N 1
ATOM 1524 C CA . LEU A 1 190 ? 9.784 11.343 -3.798 1.00 81.12 190 LEU A CA 1
ATOM 1525 C C . LEU A 1 190 ? 10.938 10.441 -3.354 1.00 81.12 190 LEU A C 1
ATOM 1527 O O . LEU A 1 190 ? 10.796 9.617 -2.442 1.00 81.12 190 LEU A O 1
ATOM 1531 N N . LEU A 1 191 ? 12.071 10.590 -4.022 1.00 81.56 191 LEU A N 1
ATOM 1532 C CA . LEU A 1 191 ? 13.325 9.934 -3.699 1.00 81.56 191 LEU A CA 1
ATOM 1533 C C . LEU A 1 191 ? 14.125 10.796 -2.715 1.00 81.56 191 LEU A C 1
ATOM 1535 O O . LEU A 1 191 ? 13.900 12.002 -2.610 1.00 81.56 191 LEU A O 1
ATOM 1539 N N . PRO A 1 192 ? 15.080 10.212 -1.973 1.00 77.06 192 PRO A N 1
ATOM 1540 C CA . PRO A 1 192 ? 16.025 11.019 -1.217 1.00 77.06 192 PRO A CA 1
ATOM 1541 C C . PRO A 1 192 ? 16.714 12.056 -2.120 1.00 77.06 192 PRO A C 1
ATOM 1543 O O . PRO A 1 192 ? 17.100 11.741 -3.238 1.00 77.06 192 PRO A O 1
ATOM 1546 N N . GLY A 1 193 ? 16.859 13.289 -1.649 1.00 77.75 193 GLY A N 1
ATOM 1547 C CA . GLY A 1 193 ? 17.335 14.421 -2.446 1.00 77.75 193 GLY A CA 1
ATOM 1548 C C . GLY A 1 193 ? 16.223 15.216 -3.137 1.00 77.75 193 GLY A C 1
ATOM 1549 O O . GLY A 1 193 ? 16.433 16.398 -3.400 1.00 77.75 193 GLY A O 1
ATOM 1550 N N . ASP A 1 194 ? 15.035 14.639 -3.346 1.00 81.94 194 ASP A N 1
ATOM 1551 C CA . ASP A 1 194 ? 13.901 15.387 -3.889 1.00 81.94 194 ASP A CA 1
ATOM 1552 C C . ASP A 1 194 ? 13.387 16.416 -2.877 1.00 81.94 194 ASP A C 1
ATOM 1554 O O . ASP A 1 194 ? 13.396 16.199 -1.659 1.00 81.94 194 ASP A O 1
ATOM 1558 N N . GLN A 1 195 ? 12.886 17.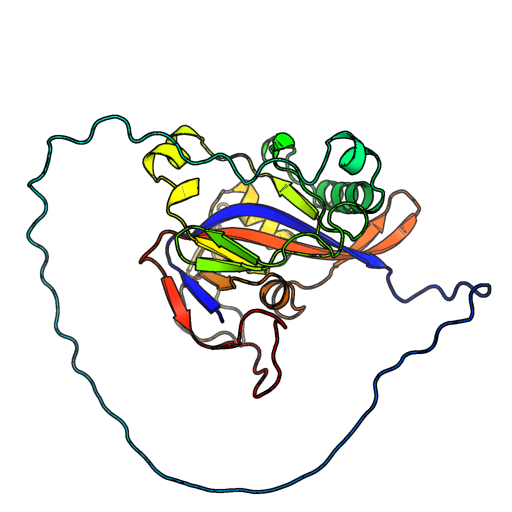534 -3.395 1.00 80.88 195 GLN A N 1
ATOM 1559 C CA . GLN A 1 195 ? 12.303 18.605 -2.601 1.00 80.88 195 GLN A CA 1
ATOM 1560 C C . GLN A 1 195 ? 10.774 18.490 -2.586 1.00 80.88 195 GLN A C 1
ATOM 1562 O O . GLN A 1 195 ? 10.124 18.401 -3.624 1.00 80.88 195 GLN A O 1
ATOM 1567 N N . CYS A 1 196 ? 10.186 18.503 -1.392 1.00 75.06 196 CYS A N 1
ATOM 1568 C CA . CYS A 1 196 ? 8.741 18.603 -1.211 1.00 75.06 196 CYS A CA 1
ATOM 1569 C C . CYS A 1 196 ? 8.248 19.999 -1.621 1.00 75.06 196 CYS A C 1
ATOM 1571 O O . CYS A 1 196 ? 9.000 20.969 -1.550 1.00 75.06 196 CYS A O 1
ATOM 1573 N N . MET A 1 197 ? 6.947 20.140 -1.892 1.00 70.25 197 MET A N 1
ATOM 1574 C CA . MET A 1 197 ? 6.310 21.433 -2.204 1.00 70.25 197 MET A CA 1
ATOM 1575 C C . MET A 1 197 ? 6.560 22.534 -1.151 1.00 70.25 197 MET A C 1
ATOM 1577 O O . MET A 1 197 ? 6.550 23.713 -1.481 1.00 70.25 197 MET A O 1
ATOM 1581 N N . GLY A 1 198 ? 6.813 22.164 0.110 1.00 72.00 198 GLY A N 1
ATOM 1582 C CA . GLY A 1 198 ? 7.168 23.088 1.199 1.00 72.00 198 GLY A CA 1
ATOM 1583 C C . GLY A 1 198 ? 8.666 23.389 1.335 1.00 72.00 198 GLY A C 1
ATOM 1584 O O . GLY A 1 198 ? 9.094 23.852 2.387 1.00 72.00 198 GLY A O 1
ATOM 1585 N N . GLY A 1 199 ? 9.487 23.044 0.341 1.00 77.06 199 GLY A N 1
ATOM 1586 C CA . GLY A 1 199 ? 10.932 23.285 0.341 1.00 77.06 199 GLY A CA 1
ATOM 1587 C C . GLY A 1 199 ? 11.771 22.259 1.118 1.00 77.06 199 GLY A C 1
ATOM 1588 O O . GLY A 1 199 ? 12.999 22.293 1.046 1.00 77.06 199 GLY A O 1
ATOM 1589 N N . HIS A 1 200 ? 11.137 21.325 1.833 1.00 80.00 200 HIS A N 1
ATOM 1590 C CA . HIS A 1 200 ? 11.824 20.288 2.604 1.00 80.00 200 HIS A CA 1
ATOM 1591 C C . HIS A 1 200 ? 12.431 19.206 1.702 1.00 80.00 200 HIS A C 1
ATOM 1593 O O . HIS A 1 200 ? 11.716 18.562 0.939 1.00 80.00 200 HIS A O 1
ATOM 1599 N N . VAL A 1 201 ? 13.735 18.962 1.831 1.00 82.19 201 VAL A N 1
ATOM 1600 C CA . VAL A 1 201 ? 14.438 17.905 1.091 1.00 82.19 201 VAL A CA 1
ATOM 1601 C C . VAL A 1 201 ? 14.284 16.565 1.806 1.00 82.19 201 VAL A C 1
ATOM 1603 O O . VAL A 1 201 ? 14.603 16.454 2.993 1.00 82.19 201 VAL A O 1
ATOM 1606 N N . ILE A 1 202 ? 13.846 15.535 1.083 1.00 79.38 202 ILE A N 1
ATOM 1607 C CA . ILE A 1 202 ? 13.757 14.168 1.601 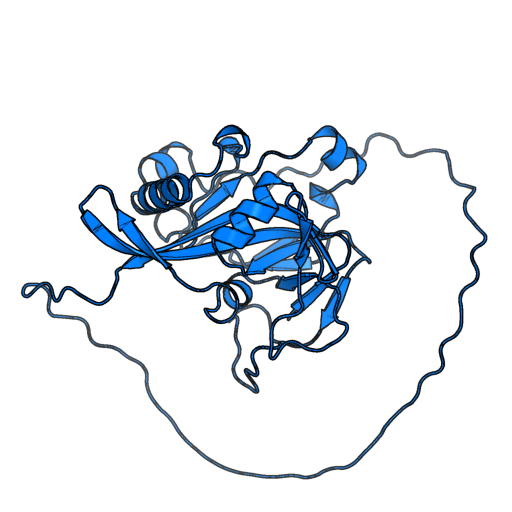1.00 79.38 202 ILE A CA 1
ATOM 1608 C C . ILE A 1 202 ? 15.171 13.655 1.882 1.00 79.38 202 ILE A C 1
ATOM 1610 O O . ILE A 1 202 ? 15.981 13.488 0.974 1.00 79.38 202 ILE A O 1
ATOM 1614 N N . ARG A 1 203 ? 15.490 13.388 3.148 1.00 78.00 203 ARG A N 1
ATOM 1615 C CA . ARG A 1 203 ? 16.803 12.860 3.545 1.00 78.00 203 ARG A CA 1
ATOM 1616 C C . ARG A 1 203 ? 16.796 11.336 3.602 1.00 78.00 203 ARG A C 1
ATOM 1618 O O . ARG A 1 203 ? 15.776 10.713 3.898 1.00 78.00 203 ARG A O 1
ATOM 1625 N N . ILE A 1 204 ? 17.960 10.736 3.359 1.00 72.88 204 ILE A N 1
ATOM 1626 C CA . ILE A 1 204 ? 18.211 9.342 3.736 1.00 72.88 204 ILE A CA 1
ATOM 1627 C C . ILE A 1 204 ? 18.198 9.297 5.270 1.00 72.88 204 ILE A C 1
ATOM 1629 O O . ILE A 1 204 ? 18.890 10.088 5.903 1.00 72.88 204 ILE A O 1
ATOM 1633 N N . ARG A 1 205 ? 17.371 8.430 5.865 1.00 69.75 205 ARG A N 1
ATOM 1634 C CA . ARG A 1 205 ? 17.299 8.285 7.328 1.00 69.75 205 ARG A CA 1
ATOM 1635 C C . ARG A 1 205 ? 18.549 7.586 7.859 1.00 69.75 205 ARG A C 1
ATOM 1637 O O . ARG A 1 205 ? 19.126 6.748 7.166 1.00 69.75 205 ARG A O 1
ATOM 1644 N N . ASP A 1 206 ? 18.908 7.870 9.104 1.00 65.44 206 ASP A N 1
ATOM 1645 C CA . ASP A 1 206 ? 20.017 7.197 9.778 1.00 65.44 206 ASP A CA 1
ATOM 1646 C C . ASP A 1 206 ? 19.798 5.675 9.807 1.00 65.44 206 ASP A C 1
ATOM 1648 O O . ASP A 1 206 ? 18.678 5.191 9.986 1.00 65.44 206 ASP A O 1
ATOM 1652 N N . GLY A 1 207 ? 20.864 4.912 9.554 1.00 63.06 207 GLY A N 1
ATOM 1653 C CA . GLY A 1 207 ? 20.805 3.451 9.420 1.00 63.06 207 GLY A CA 1
ATOM 1654 C C . GLY A 1 207 ? 20.381 2.935 8.037 1.00 63.06 207 GLY A C 1
ATOM 1655 O O . GLY A 1 207 ? 20.421 1.727 7.808 1.00 63.06 207 GLY A O 1
ATOM 1656 N N . HIS A 1 208 ? 20.022 3.806 7.085 1.00 65.38 208 HIS A N 1
ATOM 1657 C CA . HIS A 1 208 ? 19.811 3.403 5.690 1.00 65.38 208 HIS A CA 1
ATOM 1658 C C . HIS A 1 208 ? 21.118 3.416 4.886 1.00 65.38 208 HIS A C 1
ATOM 1660 O O . HIS A 1 208 ? 22.011 4.227 5.117 1.00 65.38 208 HIS A O 1
ATOM 1666 N N . ILE A 1 209 ? 21.209 2.524 3.893 1.00 66.69 209 ILE A N 1
ATOM 1667 C CA . ILE A 1 209 ? 22.379 2.408 3.015 1.00 66.69 209 ILE A CA 1
ATOM 1668 C C . ILE A 1 209 ? 22.570 3.727 2.235 1.00 66.69 209 ILE A C 1
ATOM 1670 O O . ILE A 1 209 ? 21.662 4.104 1.481 1.00 66.69 209 ILE A O 1
ATOM 1674 N N . PRO A 1 210 ? 23.731 4.403 2.356 1.00 67.06 210 PRO A N 1
ATOM 1675 C CA . PRO A 1 210 ? 24.015 5.635 1.623 1.00 67.06 210 PRO A CA 1
ATOM 1676 C C . PRO A 1 210 ? 23.868 5.469 0.102 1.00 67.06 210 PRO A C 1
ATOM 1678 O O . PRO A 1 210 ? 24.076 4.385 -0.449 1.00 67.06 210 PRO A O 1
ATOM 1681 N N . ASN A 1 211 ? 23.522 6.558 -0.593 1.00 67.56 211 ASN A N 1
ATOM 1682 C CA . ASN A 1 211 ? 23.439 6.634 -2.062 1.00 67.56 211 ASN A CA 1
ATOM 1683 C C . ASN A 1 211 ? 22.423 5.676 -2.723 1.00 67.56 211 ASN A C 1
ATOM 1685 O O . ASN A 1 211 ? 22.558 5.302 -3.891 1.00 67.56 211 ASN A O 1
ATOM 1689 N N . LYS A 1 212 ? 21.377 5.256 -1.999 1.00 69.38 212 LYS A N 1
ATOM 1690 C CA . LYS A 1 212 ? 20.275 4.449 -2.551 1.00 69.38 212 LYS A CA 1
ATOM 1691 C C . LYS A 1 212 ? 19.033 5.306 -2.820 1.00 69.38 212 LYS A C 1
ATOM 1693 O O . LYS A 1 212 ? 18.106 5.346 -2.019 1.00 69.38 212 LYS A O 1
ATOM 1698 N N . PHE A 1 213 ? 18.988 5.924 -3.996 1.00 73.88 213 PHE A N 1
ATOM 1699 C CA . PHE A 1 213 ? 17.889 6.788 -4.458 1.00 73.88 213 PHE A CA 1
ATOM 1700 C C . PHE A 1 213 ? 16.752 6.013 -5.131 1.00 73.88 213 PHE A C 1
ATOM 1702 O O . PHE A 1 213 ? 16.508 6.183 -6.321 1.00 73.88 213 PHE A O 1
ATOM 1709 N N . GLN A 1 214 ? 16.158 5.032 -4.445 1.00 81.06 214 GLN A N 1
ATOM 1710 C CA . GLN A 1 214 ? 15.262 4.066 -5.101 1.00 81.06 214 GLN A CA 1
ATOM 1711 C C . GLN A 1 214 ? 14.095 3.682 -4.199 1.00 81.06 214 GLN A C 1
ATOM 1713 O O . GLN A 1 214 ? 14.232 3.636 -2.975 1.00 81.06 214 GLN A O 1
ATOM 1718 N N . VAL A 1 215 ? 12.956 3.364 -4.814 1.00 86.12 215 VAL A N 1
ATOM 1719 C CA . VAL A 1 215 ? 11.780 2.869 -4.095 1.00 86.12 215 VAL A CA 1
ATOM 1720 C C . VAL A 1 215 ? 11.909 1.362 -3.924 1.00 86.12 215 VAL A C 1
ATOM 1722 O O . VAL A 1 215 ? 12.120 0.631 -4.896 1.00 86.12 215 VAL A O 1
ATOM 1725 N N . TYR A 1 216 ? 11.757 0.898 -2.686 1.00 89.62 216 TYR A N 1
ATOM 1726 C CA . TYR A 1 216 ? 11.732 -0.521 -2.355 1.00 89.62 216 TYR A CA 1
ATOM 1727 C C . TYR A 1 216 ? 10.287 -0.989 -2.221 1.00 89.62 216 TYR A C 1
ATOM 1729 O O . TYR A 1 216 ? 9.491 -0.400 -1.483 1.00 89.62 216 TYR A O 1
ATOM 1737 N N . THR A 1 217 ? 9.949 -2.058 -2.927 1.00 93.81 217 THR A N 1
ATOM 1738 C CA . THR A 1 217 ? 8.646 -2.719 -2.838 1.00 93.81 217 THR A CA 1
ATOM 1739 C C . THR A 1 217 ? 8.836 -4.230 -2.737 1.00 93.81 217 THR A C 1
ATOM 1741 O O . THR A 1 217 ? 9.930 -4.747 -2.946 1.00 93.81 217 THR A O 1
ATOM 1744 N N . SER A 1 218 ? 7.784 -4.967 -2.400 1.00 95.06 218 SER A N 1
ATOM 1745 C CA . SER A 1 218 ? 7.804 -6.430 -2.347 1.00 95.06 218 SER A CA 1
ATOM 1746 C C . SER A 1 218 ? 6.591 -6.999 -3.075 1.00 95.06 218 SER A C 1
ATOM 1748 O O . SER A 1 218 ? 5.517 -6.402 -3.006 1.00 95.06 218 SER A O 1
ATOM 1750 N N . PRO A 1 219 ? 6.676 -8.177 -3.715 1.00 95.06 219 PRO A N 1
ATOM 1751 C CA . PRO A 1 219 ? 5.487 -8.869 -4.215 1.00 95.06 219 PRO A CA 1
ATOM 1752 C C . PRO A 1 219 ? 4.563 -9.368 -3.089 1.00 95.06 219 PRO A C 1
ATOM 1754 O O . PRO A 1 219 ? 3.494 -9.910 -3.368 1.00 95.06 219 PRO A O 1
ATOM 1757 N N . THR A 1 220 ? 4.938 -9.205 -1.814 1.00 95.56 220 THR A N 1
ATOM 1758 C CA . THR A 1 220 ? 4.133 -9.647 -0.669 1.00 95.56 220 THR A CA 1
ATOM 1759 C C . THR A 1 220 ? 3.834 -8.493 0.273 1.00 95.56 220 THR A C 1
ATOM 1761 O O . THR A 1 220 ? 4.735 -7.758 0.675 1.00 95.56 220 THR A O 1
ATOM 1764 N N . ILE A 1 221 ? 2.574 -8.367 0.692 1.00 95.06 221 ILE A N 1
ATOM 1765 C CA . ILE A 1 221 ? 2.239 -7.415 1.753 1.00 95.06 221 ILE A CA 1
ATOM 1766 C C . ILE A 1 221 ? 2.754 -7.876 3.117 1.00 95.06 221 ILE A C 1
ATOM 1768 O O . ILE A 1 221 ? 2.865 -7.060 4.012 1.00 95.06 221 ILE A O 1
ATOM 1772 N N . VAL A 1 222 ? 3.049 -9.169 3.300 1.00 94.06 222 VAL A N 1
ATOM 1773 C CA . VAL A 1 222 ? 3.595 -9.684 4.566 1.00 94.06 222 VAL A CA 1
ATOM 1774 C C . VAL A 1 222 ? 4.959 -9.056 4.828 1.00 94.06 222 VAL A C 1
ATOM 1776 O O . VAL A 1 222 ? 5.202 -8.564 5.918 1.00 94.06 222 VAL A O 1
ATOM 1779 N N . TYR A 1 223 ? 5.805 -8.998 3.797 1.00 94.38 223 TYR A N 1
ATOM 1780 C CA . TYR A 1 223 ? 7.085 -8.305 3.866 1.00 94.38 223 TYR A CA 1
ATOM 1781 C C . TYR A 1 223 ? 6.897 -6.796 4.050 1.00 94.38 223 TYR A C 1
ATOM 1783 O O . TYR A 1 223 ? 7.427 -6.206 4.981 1.00 94.38 223 TYR A O 1
ATOM 1791 N N . SER A 1 224 ? 6.123 -6.156 3.167 1.00 95.19 224 SER A N 1
ATOM 1792 C CA . SER A 1 224 ? 5.973 -4.696 3.198 1.00 95.19 224 SER A CA 1
ATOM 1793 C C . SER A 1 224 ? 5.182 -4.193 4.411 1.00 95.19 224 SER A C 1
ATOM 1795 O O . SER A 1 224 ? 5.328 -3.041 4.793 1.00 95.19 224 SER A O 1
ATOM 1797 N N . GLY A 1 225 ? 4.342 -5.030 5.015 1.00 93.75 225 GLY A N 1
ATOM 1798 C CA . GLY A 1 225 ? 3.525 -4.729 6.193 1.00 93.75 225 GLY A CA 1
ATOM 1799 C C . GLY A 1 225 ? 4.213 -5.014 7.531 1.00 93.75 225 GLY A C 1
ATOM 1800 O O . GLY A 1 225 ? 3.595 -4.797 8.578 1.00 93.75 225 GLY A O 1
ATOM 1801 N N . ASP A 1 226 ? 5.457 -5.501 7.505 1.00 92.88 226 ASP A N 1
ATOM 1802 C CA . ASP A 1 226 ? 6.298 -5.639 8.694 1.00 92.88 226 ASP A CA 1
ATOM 1803 C C . ASP A 1 226 ? 6.467 -4.278 9.394 1.00 92.88 226 ASP A C 1
ATOM 1805 O O . ASP A 1 226 ? 6.510 -3.235 8.735 1.00 92.88 226 ASP A O 1
ATOM 1809 N N . ASP A 1 227 ? 6.531 -4.279 10.728 1.00 91.00 227 ASP A N 1
ATOM 1810 C CA . ASP A 1 227 ? 6.582 -3.057 11.543 1.00 91.00 227 ASP A CA 1
ATOM 1811 C C . ASP A 1 227 ? 7.813 -2.186 11.263 1.00 91.00 227 ASP A C 1
ATOM 1813 O O . ASP A 1 227 ? 7.744 -0.971 11.457 1.00 91.00 227 ASP A O 1
ATOM 1817 N N . ILE A 1 228 ? 8.900 -2.767 10.739 1.00 89.50 228 ILE A N 1
ATOM 1818 C CA . ILE A 1 228 ? 10.091 -2.010 10.324 1.00 89.50 228 ILE A CA 1
ATOM 1819 C C . ILE A 1 228 ? 9.762 -1.032 9.180 1.00 89.50 228 ILE A C 1
ATOM 1821 O O . ILE A 1 228 ? 10.312 0.069 9.127 1.00 89.50 228 ILE A O 1
ATOM 1825 N N . TYR A 1 229 ? 8.854 -1.402 8.270 1.00 90.69 229 TYR A N 1
ATOM 1826 C CA . TYR A 1 229 ? 8.477 -0.562 7.122 1.00 90.69 229 TYR A CA 1
ATOM 1827 C C . TYR A 1 229 ? 7.130 0.131 7.303 1.00 90.69 229 TYR A C 1
ATOM 1829 O O . TYR A 1 229 ? 6.938 1.253 6.831 1.00 90.69 229 TYR A O 1
ATOM 1837 N N . THR A 1 230 ? 6.197 -0.541 7.971 1.00 93.50 230 THR A N 1
ATOM 1838 C CA . THR A 1 230 ? 4.822 -0.096 8.176 1.00 93.50 230 THR A CA 1
ATOM 1839 C C . THR A 1 230 ? 4.533 -0.007 9.676 1.00 93.50 230 THR A C 1
ATOM 1841 O O . THR A 1 230 ? 3.896 -0.904 10.238 1.00 93.50 230 THR A O 1
ATOM 1844 N N . PRO A 1 231 ? 4.994 1.062 10.349 1.00 92.88 231 PRO A N 1
ATOM 1845 C CA . PRO A 1 231 ? 4.789 1.214 11.780 1.00 92.88 231 PRO A CA 1
ATOM 1846 C C . PRO A 1 231 ? 3.297 1.332 12.092 1.00 92.88 231 PRO A C 1
ATOM 1848 O O . PRO A 1 231 ? 2.575 2.131 11.482 1.00 92.88 231 PRO A O 1
ATOM 1851 N N . ALA A 1 232 ? 2.830 0.543 13.057 1.00 94.12 232 ALA A N 1
ATOM 1852 C CA . ALA A 1 232 ? 1.456 0.630 13.519 1.00 94.12 232 ALA A CA 1
ATOM 1853 C C . ALA A 1 232 ? 1.241 1.890 14.375 1.00 94.12 232 ALA A C 1
ATOM 1855 O O . ALA A 1 232 ? 1.971 2.125 15.336 1.00 94.12 232 ALA A O 1
ATOM 1856 N N . ILE A 1 233 ? 0.205 2.670 14.067 1.00 94.50 233 ILE A N 1
ATOM 1857 C CA . ILE A 1 233 ? -0.173 3.860 14.837 1.00 94.50 233 ILE A CA 1
ATOM 1858 C C . ILE A 1 233 ? -1.411 3.596 15.701 1.00 94.50 233 ILE A C 1
ATOM 1860 O O . ILE A 1 233 ? -2.287 2.830 15.291 1.00 94.50 233 ILE A O 1
ATOM 1864 N N . PRO A 1 234 ? -1.532 4.220 16.883 1.00 96.12 234 PRO A N 1
ATOM 1865 C CA . PRO A 1 234 ? -2.770 4.181 17.650 1.00 96.12 234 PRO A CA 1
ATOM 1866 C C . PRO A 1 234 ? -3.932 4.789 16.857 1.00 96.12 234 PRO A C 1
ATOM 1868 O O . PRO A 1 234 ? -3.801 5.844 16.239 1.00 96.12 234 PRO A O 1
ATOM 1871 N N . PHE A 1 235 ? -5.088 4.138 16.905 1.00 95.88 235 PHE A N 1
ATOM 1872 C CA . PHE A 1 235 ? -6.328 4.594 16.294 1.00 95.88 235 PHE A CA 1
ATOM 1873 C C . PHE A 1 235 ? -7.487 4.343 17.256 1.00 95.88 235 PHE A C 1
ATOM 1875 O O . PHE A 1 235 ? -7.733 3.206 17.660 1.00 95.88 235 PHE A O 1
ATOM 1882 N N . ARG A 1 236 ? -8.221 5.397 17.615 1.00 96.56 236 ARG A N 1
ATOM 1883 C CA . ARG A 1 236 ? -9.445 5.277 18.408 1.00 96.56 236 ARG A CA 1
ATOM 1884 C C . ARG A 1 236 ? -10.651 5.402 17.492 1.00 96.56 236 ARG A C 1
ATOM 1886 O O . ARG A 1 236 ? -10.858 6.441 16.876 1.00 96.56 236 ARG A O 1
ATOM 1893 N N . SER A 1 237 ? -11.436 4.335 17.431 1.00 96.62 237 SER A N 1
ATOM 1894 C CA . SER A 1 237 ? -12.656 4.303 16.629 1.00 96.62 237 SER A CA 1
ATOM 1895 C C . SER A 1 237 ? -13.772 5.178 17.214 1.00 96.62 237 SER A C 1
ATOM 1897 O O . SER A 1 237 ? -13.772 5.495 18.407 1.00 96.62 237 SER A O 1
ATOM 1899 N N . LYS A 1 238 ? -14.797 5.468 16.412 1.00 94.75 238 LYS A N 1
ATOM 1900 C CA . LYS A 1 238 ? -16.040 6.153 16.789 1.00 94.75 238 LYS A CA 1
ATOM 1901 C C . LYS A 1 238 ? -16.806 5.410 17.873 1.00 94.75 238 LYS A C 1
ATOM 1903 O O . LYS A 1 238 ? -17.501 6.038 18.659 1.00 94.75 238 LYS A O 1
ATOM 1908 N N . SER A 1 239 ? -16.644 4.087 17.958 1.00 93.69 239 SER A N 1
ATOM 1909 C CA . SER A 1 239 ? -17.205 3.291 19.053 1.00 93.69 239 SER A CA 1
ATOM 1910 C C . SER A 1 239 ? -16.411 3.431 20.363 1.00 93.69 239 SER A C 1
ATOM 1912 O O . SER A 1 239 ? -16.663 2.690 21.309 1.00 93.69 239 SER A O 1
ATOM 1914 N N . GLY A 1 240 ? -15.377 4.276 20.402 1.00 94.00 240 GLY A N 1
ATOM 1915 C CA . GLY A 1 240 ? -14.497 4.486 21.550 1.00 94.00 240 GLY A CA 1
ATOM 1916 C C . GLY A 1 240 ? -13.425 3.411 21.757 1.00 94.00 240 GLY A C 1
ATOM 1917 O O . GLY A 1 240 ? -12.593 3.574 22.650 1.00 94.00 240 GLY A O 1
ATOM 1918 N N . ARG A 1 241 ? -13.413 2.343 20.944 1.00 95.50 241 ARG A N 1
ATOM 1919 C CA . ARG A 1 241 ? -12.435 1.243 21.033 1.00 95.50 241 ARG A CA 1
ATOM 1920 C C . ARG A 1 241 ? -11.096 1.642 20.422 1.00 95.50 241 ARG A C 1
ATOM 1922 O O . ARG A 1 241 ? -11.078 2.300 19.379 1.00 95.50 241 ARG A O 1
ATOM 1929 N N . SER A 1 242 ? -10.013 1.187 21.044 1.00 95.94 242 SER A N 1
ATOM 1930 C CA . SER A 1 242 ? -8.635 1.444 20.625 1.00 95.94 242 SER A CA 1
ATOM 1931 C C . SER A 1 242 ? -8.069 0.303 19.782 1.00 95.94 242 SER A C 1
ATOM 1933 O O . SER A 1 242 ? -8.272 -0.880 20.063 1.00 95.94 242 SER A O 1
ATOM 1935 N N . TYR A 1 243 ? -7.344 0.682 18.739 1.00 96.88 243 TYR A N 1
ATOM 1936 C CA . TYR A 1 243 ? -6.722 -0.201 17.766 1.00 96.88 243 TYR A CA 1
ATOM 1937 C C . TYR A 1 243 ? -5.308 0.285 17.452 1.00 96.88 243 TYR A C 1
ATOM 1939 O O . TYR A 1 243 ? -4.971 1.452 17.647 1.00 96.88 243 TYR A O 1
ATOM 1947 N N . LYS A 1 244 ? -4.484 -0.617 16.932 1.00 96.56 244 LYS A N 1
ATOM 1948 C CA . LYS A 1 244 ? -3.292 -0.287 16.160 1.00 96.56 244 LYS A CA 1
ATOM 1949 C C . LYS A 1 244 ? -3.657 -0.368 14.683 1.00 96.56 244 LYS A C 1
ATOM 1951 O O . LYS A 1 244 ? -4.337 -1.308 14.271 1.00 96.56 244 LYS A O 1
ATOM 1956 N N . ALA A 1 245 ? -3.235 0.613 13.901 1.00 96.00 245 ALA A N 1
ATOM 1957 C CA . ALA A 1 245 ? -3.549 0.712 12.488 1.00 96.00 245 ALA A CA 1
ATOM 1958 C C . ALA A 1 245 ? -2.280 0.857 11.645 1.00 96.00 245 ALA A C 1
ATOM 1960 O O . ALA A 1 245 ? -1.364 1.593 11.999 1.00 96.00 245 ALA A O 1
ATOM 1961 N N . LYS A 1 246 ? -2.239 0.149 10.522 1.00 96.25 246 LYS A N 1
ATOM 1962 C CA . LYS A 1 246 ? -1.121 0.087 9.579 1.00 96.25 246 LYS A CA 1
ATOM 1963 C C . LYS A 1 246 ? -1.575 0.515 8.193 1.00 96.25 246 LYS A C 1
ATOM 1965 O O . LYS A 1 246 ? -2.738 0.296 7.837 1.00 96.25 246 LYS A O 1
ATOM 1970 N N . VAL A 1 247 ? -0.654 1.069 7.401 1.00 96.06 247 VAL A N 1
ATOM 1971 C CA . VAL A 1 247 ? -0.910 1.429 6.000 1.00 96.06 247 VAL A CA 1
ATOM 1972 C C . VAL A 1 247 ? 0.158 0.913 5.050 1.00 96.06 247 VAL A C 1
ATOM 1974 O O . VAL A 1 247 ? 1.341 0.956 5.343 1.00 96.06 247 VAL A O 1
ATOM 1977 N N . ALA A 1 248 ? -0.251 0.492 3.863 1.00 97.00 248 ALA A N 1
ATOM 1978 C CA . ALA A 1 248 ? 0.679 0.166 2.789 1.00 97.00 248 ALA A CA 1
ATOM 1979 C C . ALA A 1 248 ? 0.120 0.644 1.450 1.00 97.00 248 ALA A C 1
ATOM 1981 O O . ALA A 1 248 ? -1.086 0.852 1.295 1.00 97.00 248 ALA A O 1
ATOM 1982 N N . LEU A 1 249 ? 0.987 0.798 0.456 1.00 97.00 249 LEU A N 1
ATOM 1983 C CA . LEU A 1 249 ? 0.591 1.143 -0.905 1.00 97.00 249 LEU A CA 1
ATOM 1984 C C . LEU A 1 249 ? 0.765 -0.078 -1.797 1.00 97.00 249 LEU A C 1
ATOM 1986 O O . LEU A 1 249 ? 1.842 -0.667 -1.833 1.00 97.00 249 LEU A O 1
ATOM 1990 N N . GLN A 1 250 ? -0.264 -0.451 -2.555 1.00 96.06 250 GLN A N 1
ATOM 1991 C CA . GLN A 1 250 ? -0.039 -1.318 -3.707 1.00 96.06 250 GLN A CA 1
ATOM 1992 C C . GLN A 1 250 ? 0.369 -0.456 -4.885 1.00 96.06 250 GLN A C 1
ATOM 1994 O O . GLN A 1 250 ? -0.296 0.527 -5.221 1.00 96.06 250 GLN A O 1
ATOM 1999 N N . CYS A 1 251 ? 1.443 -0.882 -5.519 1.00 95.12 251 CYS A N 1
ATOM 2000 C CA . CYS A 1 251 ? 2.099 -0.185 -6.591 1.00 95.12 251 CYS A CA 1
ATOM 2001 C C . CYS A 1 251 ? 1.983 -0.969 -7.895 1.00 95.12 251 CYS A C 1
ATOM 2003 O O . CYS A 1 251 ? 1.873 -2.200 -7.892 1.00 95.12 251 CYS A O 1
ATOM 2005 N N . ARG A 1 252 ? 2.028 -0.237 -9.005 1.00 93.81 252 ARG A N 1
ATOM 2006 C CA . ARG A 1 252 ? 2.348 -0.774 -10.323 1.00 93.81 252 ARG A CA 1
ATOM 2007 C C . ARG A 1 252 ? 3.766 -0.334 -10.658 1.00 93.81 252 ARG A C 1
ATOM 2009 O O . ARG A 1 252 ? 4.067 0.858 -10.590 1.00 93.81 252 ARG A O 1
ATOM 2016 N N . GLN A 1 253 ? 4.620 -1.290 -10.997 1.00 91.94 253 GLN A N 1
ATOM 2017 C CA . GLN A 1 253 ? 6.003 -1.039 -11.393 1.00 91.94 253 GLN A CA 1
ATOM 2018 C C . GLN A 1 253 ? 6.172 -1.299 -12.874 1.00 91.94 253 GLN A C 1
ATOM 2020 O O . GLN A 1 253 ? 5.790 -2.365 -13.374 1.00 91.94 253 GLN A O 1
ATOM 2025 N N . GLN A 1 254 ? 6.754 -0.323 -13.562 1.00 91.50 254 GLN A N 1
ATOM 2026 C CA . GLN A 1 254 ? 7.038 -0.466 -14.975 1.00 91.50 254 GLN A CA 1
ATOM 2027 C C . GLN A 1 254 ? 8.075 -1.584 -15.155 1.00 91.50 254 GLN A C 1
ATOM 2029 O O . GLN A 1 254 ? 9.109 -1.563 -14.477 1.00 91.50 254 GLN A O 1
ATOM 2034 N N . PRO A 1 255 ? 7.830 -2.570 -16.037 1.00 90.00 255 PRO A N 1
ATOM 2035 C CA . PRO A 1 255 ? 8.813 -3.612 -16.310 1.00 90.00 255 PRO A CA 1
ATOM 2036 C C . PRO A 1 255 ? 10.154 -3.016 -16.726 1.00 90.00 255 PRO A C 1
ATOM 2038 O O . PRO A 1 255 ? 10.189 -1.916 -17.270 1.00 90.00 255 PRO A O 1
ATOM 2041 N N . GLU A 1 256 ? 11.240 -3.736 -16.443 1.00 87.56 256 GLU A N 1
ATOM 2042 C CA . GLU A 1 256 ? 12.625 -3.344 -16.770 1.00 87.56 256 GLU A CA 1
ATOM 2043 C C . GLU A 1 256 ? 13.153 -2.117 -15.997 1.00 87.56 256 GLU A C 1
ATOM 2045 O O . GLU A 1 256 ? 14.344 -1.829 -16.041 1.00 87.56 256 GLU A O 1
ATOM 2050 N N . THR A 1 257 ? 12.318 -1.440 -15.199 1.00 87.62 257 THR A N 1
ATOM 2051 C CA . THR A 1 257 ? 12.732 -0.292 -14.362 1.00 87.62 257 THR A CA 1
ATOM 2052 C C . THR A 1 257 ? 13.077 -0.670 -12.921 1.00 87.62 257 THR A C 1
ATOM 2054 O O . THR A 1 257 ? 13.294 0.202 -12.071 1.00 87.62 257 THR A O 1
ATOM 2057 N N . PHE A 1 258 ? 13.115 -1.971 -12.623 1.00 88.81 258 PHE A N 1
ATOM 2058 C CA . PHE A 1 258 ? 13.453 -2.480 -11.304 1.00 88.81 258 PHE A CA 1
ATOM 2059 C C . PHE A 1 258 ? 14.379 -3.692 -11.360 1.00 88.81 258 PHE A C 1
ATOM 2061 O O . PHE A 1 258 ? 14.391 -4.448 -12.329 1.00 88.81 258 PHE A O 1
ATOM 2068 N N . LYS A 1 259 ? 15.142 -3.888 -10.282 1.00 89.25 259 LYS A N 1
ATOM 2069 C CA . LYS A 1 259 ? 15.953 -5.090 -10.052 1.00 89.25 259 LYS A CA 1
ATOM 2070 C C . LYS A 1 259 ? 15.416 -5.857 -8.850 1.00 89.25 259 LYS A C 1
ATOM 2072 O O . LYS A 1 259 ? 14.992 -5.248 -7.863 1.00 89.25 259 LYS A O 1
ATOM 2077 N N . VAL A 1 260 ? 15.440 -7.182 -8.943 1.00 89.06 260 VAL A N 1
ATOM 2078 C CA . VAL A 1 260 ? 15.165 -8.074 -7.813 1.00 89.06 260 VAL A CA 1
ATOM 2079 C C . VAL A 1 260 ? 16.415 -8.158 -6.942 1.00 89.06 260 VAL A C 1
ATOM 2081 O O . VAL A 1 260 ? 17.530 -8.183 -7.459 1.00 89.06 260 VAL A O 1
ATOM 2084 N N . GLN A 1 261 ? 16.237 -8.177 -5.627 1.00 87.75 261 GLN A N 1
ATOM 2085 C CA . GLN A 1 261 ? 17.320 -8.385 -4.669 1.00 87.75 261 GLN A CA 1
ATOM 2086 C C . GLN A 1 261 ? 16.825 -9.158 -3.441 1.00 87.75 261 GLN A C 1
ATOM 2088 O O . GLN A 1 261 ? 15.613 -9.297 -3.211 1.00 87.75 261 GLN A O 1
ATOM 2093 N N . ALA A 1 262 ? 17.791 -9.603 -2.636 1.00 86.00 262 ALA A N 1
ATOM 2094 C CA . ALA A 1 262 ? 17.554 -10.241 -1.351 1.00 86.00 262 ALA A CA 1
ATOM 2095 C C . ALA A 1 262 ? 16.792 -9.329 -0.374 1.00 86.00 262 ALA A C 1
ATOM 2097 O O . ALA A 1 262 ? 16.707 -8.110 -0.534 1.00 86.00 262 ALA A O 1
ATOM 2098 N N . GLU A 1 263 ? 16.207 -9.949 0.643 1.00 85.38 263 GLU A N 1
ATOM 2099 C CA . GLU A 1 263 ? 15.569 -9.242 1.748 1.00 85.38 263 GLU A CA 1
ATOM 2100 C C . GLU A 1 263 ? 16.542 -8.346 2.536 1.00 85.38 263 GLU A C 1
ATOM 2102 O O . GLU A 1 263 ? 17.754 -8.541 2.494 1.00 85.38 263 GLU A O 1
ATOM 2107 N N . THR A 1 264 ? 16.008 -7.343 3.234 1.00 84.12 264 THR A N 1
ATOM 2108 C CA . THR A 1 264 ? 16.781 -6.351 4.001 1.00 84.12 264 THR A CA 1
ATOM 2109 C C . THR A 1 264 ? 16.374 -6.254 5.473 1.00 84.12 264 THR A C 1
ATOM 2111 O O . THR A 1 264 ? 16.861 -5.363 6.163 1.00 84.12 264 THR A O 1
ATOM 2114 N N . ILE A 1 265 ? 15.510 -7.146 5.973 1.00 83.06 265 ILE A N 1
ATOM 2115 C CA . ILE A 1 265 ? 15.159 -7.220 7.403 1.00 83.06 265 ILE A CA 1
ATOM 2116 C C . ILE A 1 265 ? 16.056 -8.185 8.193 1.00 83.06 265 ILE A C 1
ATOM 2118 O O . ILE A 1 265 ? 15.822 -8.397 9.381 1.00 83.06 265 ILE A O 1
ATOM 2122 N N . GLY A 1 266 ? 17.065 -8.785 7.554 1.00 83.62 266 GLY A N 1
ATOM 2123 C CA . GLY A 1 266 ? 18.012 -9.686 8.207 1.00 83.62 266 GLY A CA 1
ATOM 2124 C C . GLY A 1 266 ? 17.338 -10.955 8.724 1.00 83.62 266 GLY A C 1
ATOM 2125 O O . GLY A 1 266 ? 17.666 -11.445 9.803 1.00 83.62 266 GLY A O 1
ATOM 2126 N N . ALA A 1 267 ? 16.364 -11.486 7.983 1.00 82.69 267 ALA A N 1
ATOM 2127 C CA . ALA A 1 267 ? 15.611 -12.664 8.399 1.00 82.69 267 ALA A CA 1
ATOM 2128 C C . ALA A 1 267 ? 16.466 -13.945 8.435 1.00 82.69 267 ALA A C 1
ATOM 2130 O O . ALA A 1 267 ? 16.068 -14.928 9.065 1.00 82.69 267 ALA A O 1
ATOM 2131 N N . GLY A 1 268 ? 17.630 -13.958 7.778 1.00 82.94 268 GLY A N 1
ATOM 2132 C CA . GLY A 1 268 ? 18.497 -15.133 7.721 1.00 82.94 268 GLY A CA 1
ATOM 2133 C C . GLY A 1 268 ? 17.762 -16.321 7.093 1.00 82.94 268 GLY A C 1
ATOM 2134 O O . GLY A 1 268 ? 17.228 -16.216 5.988 1.00 82.94 268 GLY A O 1
ATOM 2135 N N . SER A 1 269 ? 17.688 -17.446 7.809 1.00 82.06 269 SER A N 1
ATOM 2136 C CA . SER A 1 269 ? 16.939 -18.636 7.375 1.00 82.06 269 SER A CA 1
ATOM 2137 C C . SER A 1 269 ? 15.422 -18.528 7.579 1.00 82.06 269 SER A C 1
ATOM 2139 O O . SER A 1 269 ? 14.669 -19.342 7.037 1.00 82.06 269 SER A O 1
ATOM 2141 N N . ARG A 1 270 ? 14.937 -17.531 8.334 1.00 86.62 270 ARG A N 1
ATOM 2142 C CA . ARG A 1 270 ? 13.507 -17.356 8.609 1.00 86.62 270 ARG A CA 1
ATOM 2143 C C . ARG A 1 270 ? 12.783 -16.898 7.349 1.00 86.62 270 ARG A C 1
ATOM 2145 O O . ARG A 1 270 ? 12.984 -15.790 6.857 1.00 86.62 270 ARG A O 1
ATOM 2152 N N . ARG A 1 271 ? 11.864 -17.720 6.851 1.00 86.62 271 ARG A N 1
ATOM 2153 C CA . ARG A 1 271 ? 10.970 -17.339 5.753 1.00 86.62 271 ARG A CA 1
ATOM 2154 C C . ARG A 1 271 ? 10.000 -16.243 6.220 1.00 86.62 271 ARG A C 1
ATOM 2156 O O . ARG A 1 271 ? 9.296 -16.423 7.209 1.00 86.62 271 ARG A O 1
ATOM 2163 N N . ILE A 1 272 ? 9.954 -15.121 5.498 1.00 89.38 272 ILE A N 1
ATOM 2164 C CA . ILE A 1 272 ? 9.123 -13.958 5.864 1.00 89.38 272 ILE A CA 1
ATOM 2165 C C . ILE A 1 272 ? 7.692 -14.143 5.363 1.00 89.38 272 ILE A C 1
ATOM 2167 O O . ILE A 1 272 ? 6.732 -14.021 6.116 1.00 89.38 272 ILE A O 1
ATOM 2171 N N . CYS A 1 273 ? 7.543 -14.463 4.077 1.00 90.38 273 CYS A N 1
ATOM 2172 C CA . CYS A 1 273 ? 6.258 -14.799 3.487 1.00 90.38 273 CYS A CA 1
ATOM 2173 C C . CYS A 1 273 ? 6.166 -16.318 3.314 1.00 90.38 273 CYS A C 1
ATOM 2175 O O . CYS A 1 273 ? 7.055 -16.900 2.695 1.00 90.38 273 CYS A O 1
ATOM 2177 N N . PRO A 1 274 ? 5.084 -16.979 3.761 1.00 89.81 274 PRO A N 1
ATOM 2178 C CA . PRO A 1 274 ? 4.943 -18.425 3.604 1.00 89.81 274 PRO A CA 1
ATOM 2179 C C . PRO A 1 274 ? 4.899 -18.874 2.133 1.00 89.81 274 PRO A C 1
ATOM 2181 O O . PRO A 1 274 ? 5.153 -20.042 1.854 1.00 89.81 274 PRO A O 1
ATOM 2184 N N . ILE A 1 275 ? 4.618 -17.961 1.196 1.00 91.00 275 ILE A N 1
ATOM 2185 C CA . ILE A 1 275 ? 4.353 -18.270 -0.214 1.00 91.00 275 ILE A CA 1
ATOM 2186 C C . ILE A 1 275 ? 5.517 -17.894 -1.142 1.00 91.00 275 ILE A C 1
ATOM 2188 O O . ILE A 1 275 ? 5.902 -18.702 -1.984 1.00 91.00 275 ILE A O 1
ATOM 2192 N N . ILE A 1 276 ? 6.067 -16.680 -1.019 1.00 88.75 276 ILE A N 1
ATOM 2193 C CA . ILE A 1 276 ? 7.179 -16.200 -1.858 1.00 88.75 276 ILE A CA 1
ATOM 2194 C C . ILE A 1 276 ? 8.471 -16.228 -1.031 1.00 88.75 276 ILE A C 1
ATOM 2196 O O . ILE A 1 276 ? 8.462 -15.723 0.093 1.00 88.75 276 ILE A O 1
ATOM 2200 N N . PRO A 1 277 ? 9.572 -16.799 -1.556 1.00 86.44 277 PRO A N 1
ATOM 2201 C CA . PRO A 1 277 ? 10.826 -16.897 -0.823 1.00 86.44 277 PRO A CA 1
ATOM 2202 C C . PRO A 1 277 ? 11.500 -15.533 -0.586 1.00 86.44 277 PRO A C 1
ATOM 2204 O O . PRO A 1 277 ? 11.114 -14.478 -1.104 1.00 86.44 277 PRO A O 1
ATOM 2207 N N . ASN A 1 278 ? 12.520 -15.553 0.270 1.00 82.38 278 ASN A N 1
ATOM 2208 C CA . ASN A 1 278 ? 13.250 -14.351 0.654 1.00 82.38 278 ASN A CA 1
ATOM 2209 C C . ASN A 1 278 ? 14.204 -13.854 -0.452 1.00 82.38 278 ASN A C 1
ATOM 2211 O O . ASN A 1 278 ? 14.448 -12.644 -0.492 1.00 82.38 278 ASN A O 1
ATOM 2215 N N . ASN A 1 279 ? 14.668 -14.739 -1.344 1.00 75.81 279 ASN A N 1
ATOM 2216 C CA . ASN A 1 279 ? 15.517 -14.450 -2.506 1.00 75.81 279 ASN A CA 1
ATOM 2217 C C . ASN A 1 279 ? 14.718 -14.251 -3.798 1.00 75.81 279 ASN A C 1
ATOM 2219 O O . ASN A 1 279 ? 13.590 -14.785 -3.888 1.00 75.81 279 ASN A O 1
#